Protein AF-0000000085184303 (afdb_homodimer)

Solvent-accessible surface area (backbone atoms only — not comparable to full-atom values): 13200 Å² total; per-residue (Å²): 103,55,72,66,53,51,51,51,52,52,48,50,52,48,53,46,49,42,46,34,42,39,68,28,65,63,55,47,68,67,30,71,73,28,25,54,44,84,89,32,62,28,27,51,49,53,22,47,48,45,31,54,44,48,50,53,49,40,52,76,66,63,54,59,70,87,53,48,59,61,50,38,54,50,49,29,53,52,51,37,48,54,52,25,50,51,45,42,55,34,58,75,68,68,48,41,93,89,35,68,65,34,42,35,51,51,30,51,51,53,45,52,52,51,51,52,51,52,51,51,49,50,60,72,57,88,101,54,72,66,54,51,52,51,53,50,49,50,52,46,52,46,50,41,46,34,43,39,68,28,65,63,54,46,69,68,31,70,75,28,25,54,44,85,89,32,62,30,28,51,49,53,22,46,48,45,32,54,44,48,50,52,48,40,53,76,67,63,54,60,70,87,52,48,58,60,50,39,52,49,48,29,53,52,51,36,50,52,50,25,50,52,44,42,54,33,58,75,70,66,49,42,91,87,34,68,65,33,42,35,50,50,29,50,52,51,46,52,52,50,51,52,52,51,52,50,50,51,60,70,56,88

Nearest PDB structures (foldseek):
  3dyj-assembly2_B  TM=4.580E-01  e=5.177E+00  Mus musculus
  2lk4-assembly1_A  TM=2.827E-01  e=2.273E+00  Homo sapiens
  6e6a-assembly1_B  TM=3.110E-01  e=5.738E+00  Chlamydia trachomatis
  3dyj-assembly2_B  TM=4.590E-01  e=5.177E+00  Mus musculus
  2lk4-assembly1_A  TM=2.827E-01  e=2.273E+00  Homo sapiens

InterPro domains:
  IPR021737 Bacteriophage phiKZ, Orf197 [PF11750] (12-120)

Sequence (252 aa):
MSDEISWVLRLVVLLQFKHLLADFMLQNAYILNNRSKWGHPGGILHAAIHVVGSLIVLAVMAVPAQYIVRLLIFEGFVHYHIDWIKDNVGKRYDLTPDNRSFWVLTGLDQYMHQLTYVAMIIYCVSMSDEISWVLRLVVLLQFKHLLADFMLQNAYILNNRSKWGHPGGILHAAIHVVGSLIVLAVMAVPAQYIVRLLIFEGFVHYHIDWIKDNVGKRYDLTPDNRSFWVLTGLDQYMHQLTYVAMIIYCVS

Organism: NCBI:txid2984134

Radius of gyration: 18.34 Å; Cα contacts (8 Å, |Δi|>4): 258; chains: 2; bounding box: 44×48×39 Å

pLDDT: mean 97.86, std 1.64, range [89.06, 98.94]

Secondary structure (DSSP, 8-state):
--HHHHHHHHHHHHHHHHHHIIIIIS--HHHHHHTTSTT-HHHHHHHHHHHHHHHHHHHHTT--HHHHHHHHHHHHHHHHHHHHHHHHHHHHTT--TTSHHHHHHHHHHHHHHHHHHHHHHHHHH-/--HHHHHHHHHHHHHHHHHHIIIIIS--HHHHHHTTSTT-HHHHHHHHHHHHHHHHHHHHTT--HHHHHHHHHHHHHHHHHHHHHHHHHHHHTT--TTSHHHHHHHHHHHHHHHHHHHHHHHHHH-

Structure (mmCIF, N/CA/C/O backbone):
data_AF-0000000085184303-model_v1
#
loop_
_entity.id
_entity.type
_entity.pdbx_description
1 polymer 'DUF3307 domain-containing protein'
#
loop_
_atom_site.group_PDB
_atom_site.id
_atom_site.type_symbol
_atom_site.label_atom_id
_atom_site.label_alt_id
_atom_site.label_comp_id
_atom_site.label_asym_id
_atom_site.label_entity_id
_atom_site.label_seq_id
_atom_site.pdbx_PDB_ins_code
_atom_site.Cartn_x
_atom_site.Cartn_y
_atom_site.Cartn_z
_atom_site.occupancy
_atom_site.B_iso_or_equiv
_atom_site.auth_seq_id
_atom_site.auth_comp_id
_atom_site.auth_asym_id
_atom_site.auth_atom_id
_atom_site.pdbx_PDB_model_num
ATOM 1 N N . MET A 1 1 ? 3.836 -17.172 -17.578 1 89.06 1 MET A N 1
ATOM 2 C CA . MET A 1 1 ? 3.027 -17 -16.375 1 89.06 1 MET A CA 1
ATOM 3 C C . MET A 1 1 ? 1.726 -17.797 -16.484 1 89.06 1 MET A C 1
ATOM 5 O O . MET A 1 1 ? 1.029 -17.703 -17.484 1 89.06 1 MET A O 1
ATOM 9 N N . SER A 1 2 ? 1.408 -18.578 -15.445 1 92.69 2 SER A N 1
ATOM 10 C CA . SER A 1 2 ? 0.198 -19.391 -15.461 1 92.69 2 SER A CA 1
ATOM 11 C C . SER A 1 2 ? -1.054 -18.531 -15.375 1 92.69 2 SER A C 1
ATOM 13 O O . SER A 1 2 ? -0.983 -17.359 -14.969 1 92.69 2 SER A O 1
ATOM 15 N N . ASP A 1 3 ? -2.166 -19.062 -15.805 1 94.62 3 ASP A N 1
ATOM 16 C CA . ASP A 1 3 ? -3.441 -18.359 -15.742 1 94.62 3 ASP A CA 1
ATOM 17 C C . ASP A 1 3 ? -3.816 -18.031 -14.297 1 94.62 3 ASP A C 1
ATOM 19 O O . ASP A 1 3 ? -4.41 -16.984 -14.023 1 94.62 3 ASP A O 1
ATOM 23 N N . GLU A 1 4 ? -3.422 -18.906 -13.445 1 95.38 4 GLU A N 1
ATOM 24 C CA . GLU A 1 4 ? -3.746 -18.703 -12.039 1 95.38 4 GLU A CA 1
ATOM 25 C C . GLU A 1 4 ? -2.971 -17.531 -11.453 1 95.38 4 GLU A C 1
ATOM 27 O O . GLU A 1 4 ? -3.531 -16.719 -10.719 1 95.38 4 GLU A O 1
ATOM 32 N N . ILE A 1 5 ? -1.692 -17.453 -11.797 1 97.19 5 ILE A N 1
ATOM 33 C CA . ILE A 1 5 ? -0.868 -16.359 -11.305 1 97.19 5 ILE A CA 1
ATOM 34 C C . ILE A 1 5 ? -1.365 -15.039 -11.891 1 97.19 5 ILE A C 1
ATOM 36 O O . ILE A 1 5 ? -1.471 -14.039 -11.18 1 97.19 5 ILE A O 1
ATOM 40 N N . SER A 1 6 ? -1.671 -15.078 -13.188 1 97.62 6 SER A N 1
ATOM 41 C CA . SER A 1 6 ? -2.201 -13.891 -13.836 1 97.62 6 SER A CA 1
ATOM 42 C C . SER A 1 6 ? -3.477 -13.406 -13.156 1 97.62 6 SER A C 1
ATOM 44 O O . SER A 1 6 ? -3.662 -12.203 -12.945 1 97.62 6 SER A O 1
ATOM 46 N N . TRP A 1 7 ? -4.355 -14.32 -12.812 1 98 7 TRP A N 1
ATOM 47 C CA . TRP A 1 7 ? -5.598 -14.008 -12.117 1 98 7 TRP A CA 1
ATOM 48 C C . TRP A 1 7 ? -5.312 -13.367 -10.758 1 98 7 TRP A C 1
ATOM 50 O O . TRP A 1 7 ? -5.902 -12.344 -10.406 1 98 7 TRP A O 1
ATOM 60 N N . VAL A 1 8 ? -4.367 -13.898 -10 1 98.44 8 VAL A N 1
ATOM 61 C CA . VAL A 1 8 ? -4.02 -13.398 -8.672 1 98.44 8 VAL A CA 1
ATOM 62 C C . VAL A 1 8 ? -3.451 -11.992 -8.781 1 98.44 8 VAL A C 1
ATOM 64 O O . VAL A 1 8 ? -3.844 -11.094 -8.023 1 98.44 8 VAL A O 1
ATOM 67 N N . LEU A 1 9 ? -2.59 -11.797 -9.75 1 98.69 9 LEU A N 1
ATOM 68 C CA . LEU A 1 9 ? -1.954 -10.492 -9.891 1 98.69 9 LEU A CA 1
ATOM 69 C C . LEU A 1 9 ? -2.959 -9.445 -10.344 1 98.69 9 LEU A C 1
ATOM 71 O O . LEU A 1 9 ? -2.893 -8.289 -9.922 1 98.69 9 LEU A O 1
ATOM 75 N N . ARG A 1 10 ? -3.906 -9.867 -11.227 1 98.75 10 ARG A N 1
ATOM 76 C CA . ARG A 1 10 ? -4.98 -8.953 -11.602 1 98.75 10 ARG A CA 1
ATOM 77 C C . ARG A 1 10 ? -5.824 -8.578 -10.391 1 98.75 10 ARG A C 1
ATOM 79 O O . ARG A 1 10 ? -6.203 -7.414 -10.227 1 98.75 10 ARG A O 1
ATOM 86 N N . LEU A 1 11 ? -6.098 -9.516 -9.539 1 98.81 11 LEU A N 1
ATOM 87 C CA . LEU A 1 11 ? -6.863 -9.258 -8.32 1 98.81 11 LEU A CA 1
ATOM 88 C C . LEU A 1 11 ? -6.113 -8.305 -7.398 1 98.81 11 LEU A C 1
ATOM 90 O O . LEU A 1 11 ? -6.703 -7.383 -6.832 1 98.81 11 LEU A O 1
ATOM 94 N N . VAL A 1 12 ? -4.789 -8.516 -7.262 1 98.81 12 VAL A N 1
ATOM 95 C CA . VAL A 1 12 ? -3.973 -7.629 -6.438 1 98.81 12 VAL A CA 1
ATOM 96 C C . VAL A 1 12 ? -4.074 -6.199 -6.969 1 98.81 12 VAL A C 1
ATOM 98 O O . VAL A 1 12 ? -4.34 -5.266 -6.207 1 98.81 12 VAL A O 1
ATOM 101 N N . VAL A 1 13 ? -3.949 -6.031 -8.258 1 98.88 13 VAL A N 1
ATOM 102 C CA . VAL A 1 13 ? -3.951 -4.711 -8.883 1 98.88 13 VAL A CA 1
ATOM 103 C C . VAL A 1 13 ? -5.301 -4.035 -8.648 1 98.88 13 VAL A C 1
ATOM 105 O O . VAL A 1 13 ? -5.363 -2.857 -8.289 1 98.88 13 VAL A O 1
ATOM 108 N N . LEU A 1 14 ? -6.34 -4.77 -8.797 1 98.94 14 LEU A N 1
ATOM 109 C CA . LEU A 1 14 ? -7.68 -4.203 -8.68 1 98.94 14 LEU A CA 1
ATOM 110 C C . LEU A 1 14 ? -8 -3.879 -7.223 1 98.94 14 LEU A C 1
ATOM 112 O O . LEU A 1 14 ? -8.672 -2.883 -6.938 1 98.94 14 LEU A O 1
ATOM 116 N N . LEU A 1 15 ? -7.562 -4.75 -6.32 1 98.88 15 LEU A N 1
ATOM 117 C CA . LEU A 1 15 ? -7.77 -4.461 -4.902 1 98.88 15 LEU A CA 1
ATOM 118 C C . LEU A 1 15 ? -6.988 -3.223 -4.48 1 98.88 15 LEU A C 1
ATOM 120 O O . LEU A 1 15 ? -7.469 -2.428 -3.668 1 98.88 15 LEU A O 1
ATOM 124 N N . GLN A 1 16 ? -5.797 -3.055 -5.062 1 98.81 16 GLN A N 1
ATOM 125 C CA . GLN A 1 16 ? -5.012 -1.863 -4.758 1 98.81 16 GLN A CA 1
ATOM 126 C C . GLN A 1 16 ? -5.68 -0.608 -5.316 1 98.81 16 GLN A C 1
ATOM 128 O O . GLN A 1 16 ? -5.629 0.455 -4.695 1 98.81 16 GLN A O 1
ATOM 133 N N . PHE A 1 17 ? -6.211 -0.753 -6.461 1 98.88 17 PHE A N 1
ATOM 134 C CA . PHE A 1 17 ? -6.91 0.383 -7.051 1 98.88 17 PHE A CA 1
ATOM 135 C C . PHE A 1 17 ? -8.133 0.759 -6.219 1 98.88 17 PHE A C 1
ATOM 137 O O . PHE A 1 17 ? -8.367 1.939 -5.953 1 98.88 17 PHE A O 1
ATOM 144 N N . LYS A 1 18 ? -8.875 -0.195 -5.859 1 98.88 18 LYS A N 1
ATOM 145 C CA . LYS A 1 18 ? -10.016 0.025 -4.977 1 98.88 18 LYS A CA 1
ATOM 146 C C . LYS A 1 18 ? -9.578 0.673 -3.666 1 98.88 18 LYS A C 1
ATOM 148 O O . LYS A 1 18 ? -10.258 1.558 -3.145 1 98.88 18 LYS A O 1
ATOM 153 N N . HIS A 1 19 ? -8.5 0.248 -3.096 1 98.81 19 HIS A N 1
ATOM 154 C CA . HIS A 1 19 ? -7.969 0.812 -1.859 1 98.81 19 HIS A CA 1
ATOM 155 C C . HIS A 1 19 ? -7.621 2.287 -2.033 1 98.81 19 HIS A C 1
ATOM 157 O O . HIS A 1 19 ? -7.922 3.107 -1.161 1 98.81 19 HIS A O 1
ATOM 163 N N . LEU A 1 20 ? -6.992 2.615 -3.188 1 98.69 20 LEU A N 1
ATOM 164 C CA . LEU A 1 20 ? -6.691 4 -3.527 1 98.69 20 LEU A CA 1
ATOM 165 C C . LEU A 1 20 ? -7.965 4.844 -3.543 1 98.69 20 LEU A C 1
ATOM 167 O O . LEU A 1 20 ? -8.016 5.91 -2.928 1 98.69 20 LEU A O 1
ATOM 171 N N . LEU A 1 21 ? -8.969 4.379 -4.18 1 98.75 21 LEU A N 1
ATOM 172 C CA . LEU A 1 21 ? -10.219 5.125 -4.281 1 98.75 21 LEU A CA 1
ATOM 173 C C . LEU A 1 21 ? -10.859 5.301 -2.912 1 98.75 21 LEU A C 1
ATOM 175 O O . LEU A 1 21 ? -11.234 6.414 -2.537 1 98.75 21 LEU A O 1
ATOM 179 N N . ALA A 1 22 ? -10.945 4.238 -2.152 1 98.62 22 ALA A N 1
ATOM 180 C CA . ALA A 1 22 ? -11.695 4.242 -0.9 1 98.62 22 ALA A CA 1
ATOM 181 C C . ALA A 1 22 ? -10.969 5.043 0.175 1 98.62 22 ALA A C 1
ATOM 183 O O . ALA A 1 22 ? -11.562 5.898 0.833 1 98.62 22 ALA A O 1
ATOM 184 N N . ASP A 1 23 ? -9.656 4.824 0.306 1 98.25 23 ASP A N 1
ATOM 185 C CA . ASP A 1 23 ? -8.906 5.387 1.425 1 98.25 23 ASP A CA 1
ATOM 186 C C . ASP A 1 23 ? -8.445 6.809 1.119 1 98.25 23 ASP A C 1
ATOM 188 O O . ASP A 1 23 ? -8.273 7.621 2.029 1 98.25 23 ASP A O 1
ATOM 192 N N . PHE A 1 24 ? -8.242 7.113 -0.178 1 98.12 24 PHE A N 1
ATOM 193 C CA . PHE A 1 24 ? -7.551 8.367 -0.44 1 98.12 24 PHE A CA 1
ATOM 194 C C . PHE A 1 24 ? -8.43 9.312 -1.251 1 98.12 24 PHE A C 1
ATOM 196 O O . PHE A 1 24 ? -8.312 10.531 -1.133 1 98.12 24 PHE A O 1
ATOM 203 N N . MET A 1 25 ? -9.328 8.781 -2.006 1 97.88 25 MET A N 1
ATOM 204 C CA . MET A 1 25 ? -10.109 9.656 -2.873 1 97.88 25 MET A CA 1
ATOM 205 C C . MET A 1 25 ? -11.523 9.844 -2.322 1 97.88 25 MET A C 1
ATOM 207 O O . MET A 1 25 ? -12.086 10.93 -2.406 1 97.88 25 MET A O 1
ATOM 211 N N . LEU A 1 26 ? -12.055 8.859 -1.681 1 98.19 26 LEU A N 1
ATOM 212 C CA . LEU A 1 26 ? -13.461 8.922 -1.282 1 98.19 26 LEU A CA 1
ATOM 213 C C . LEU A 1 26 ? -13.586 9.148 0.22 1 98.19 26 LEU A C 1
ATOM 215 O O . LEU A 1 26 ? -14.688 9.398 0.722 1 98.19 26 LEU A O 1
ATOM 219 N N . GLN A 1 27 ? -12.539 9 0.971 1 97.31 27 GLN A N 1
ATOM 220 C CA . GLN A 1 27 ? -12.555 9.297 2.398 1 97.31 27 GLN A CA 1
ATOM 221 C C . GLN A 1 27 ? -12.625 10.805 2.645 1 97.31 27 GLN A C 1
ATOM 223 O O . GLN A 1 27 ? -11.648 11.516 2.412 1 97.31 27 GLN A O 1
ATOM 228 N N . ASN A 1 28 ? -13.789 11.32 3.115 1 95.75 28 ASN A N 1
ATOM 229 C CA . ASN A 1 28 ? -13.969 12.758 3.328 1 95.75 28 ASN A CA 1
ATOM 230 C C . ASN A 1 28 ? -13.859 13.125 4.805 1 95.75 28 ASN A C 1
ATOM 232 O O . ASN A 1 28 ? -13.547 12.273 5.637 1 95.75 28 ASN A O 1
ATOM 236 N N . ALA A 1 29 ? -14.078 14.391 5.098 1 95.5 29 ALA A N 1
ATOM 237 C CA . ALA A 1 29 ? -13.891 14.914 6.449 1 95.5 29 ALA A CA 1
ATOM 238 C C . ALA A 1 29 ? -14.867 14.266 7.426 1 95.5 29 ALA A C 1
ATOM 240 O O . ALA A 1 29 ? -14.531 14.047 8.594 1 95.5 29 ALA A O 1
ATOM 241 N N . TYR A 1 30 ? -16.062 14.031 6.938 1 97.56 30 TYR A N 1
ATOM 242 C CA . TYR A 1 30 ? -17.062 13.391 7.789 1 97.56 30 TYR A CA 1
ATOM 243 C C . TYR A 1 30 ? -16.562 12.039 8.289 1 97.56 30 TYR A C 1
ATOM 245 O O . TYR A 1 30 ? -16.672 11.734 9.484 1 97.56 30 TYR A O 1
ATOM 253 N N . ILE A 1 31 ? -16.031 11.242 7.441 1 98.06 31 ILE A N 1
ATOM 254 C CA . ILE A 1 31 ? -15.5 9.922 7.777 1 98.06 31 ILE A CA 1
ATOM 255 C C . ILE A 1 31 ? -14.305 10.07 8.711 1 98.06 31 ILE A C 1
ATOM 257 O O . ILE A 1 31 ? -14.266 9.453 9.781 1 98.06 31 ILE A O 1
ATOM 261 N N . LEU A 1 32 ? -13.398 10.93 8.336 1 96.06 32 LEU A N 1
ATOM 262 C CA . LEU A 1 32 ? -12.156 11.094 9.086 1 96.06 32 LEU A CA 1
ATOM 263 C C . LEU A 1 32 ? -12.445 11.562 10.508 1 96.06 32 LEU A C 1
ATOM 265 O O . LEU A 1 32 ? -11.766 11.141 11.453 1 96.06 32 LEU A O 1
ATOM 269 N N . ASN A 1 33 ? -13.398 12.352 10.672 1 96.56 33 ASN A N 1
ATOM 270 C CA . ASN A 1 33 ? -13.672 12.961 11.969 1 96.56 33 ASN A CA 1
ATOM 271 C C . ASN A 1 33 ? -14.461 12.023 12.875 1 96.56 33 ASN A C 1
ATOM 273 O O . ASN A 1 33 ? -14.578 12.266 14.078 1 96.56 33 ASN A O 1
ATOM 277 N N . ASN A 1 34 ? -14.969 10.93 12.289 1 98.06 34 ASN A N 1
ATOM 278 C CA . ASN A 1 34 ? -15.938 10.195 13.102 1 98.06 34 ASN A CA 1
ATOM 279 C C . ASN A 1 34 ? -15.578 8.711 13.188 1 98.06 34 ASN A C 1
ATOM 281 O O . ASN A 1 34 ? -16.172 7.973 13.977 1 98.06 34 ASN A O 1
ATOM 285 N N . ARG A 1 35 ? -14.602 8.227 12.453 1 97.25 35 ARG A N 1
ATOM 286 C CA . ARG A 1 35 ? -14.375 6.785 12.375 1 97.25 35 ARG A CA 1
ATOM 287 C C . ARG A 1 35 ? -13.594 6.289 13.586 1 97.25 35 ARG A C 1
ATOM 289 O O . ARG A 1 35 ? -13.398 5.082 13.758 1 97.25 35 ARG A O 1
ATOM 296 N N . SER A 1 36 ? -13.172 7.219 14.461 1 97.94 36 SER A N 1
ATOM 297 C CA . SER A 1 36 ? -12.555 6.801 15.719 1 97.94 36 SER A CA 1
ATOM 298 C C . SER A 1 36 ? -13.602 6.406 16.75 1 97.94 36 SER A C 1
ATOM 300 O O . SER A 1 36 ? -13.281 5.785 17.766 1 97.94 36 SER A O 1
ATOM 302 N N . LYS A 1 37 ? -14.805 6.891 16.594 1 98.56 37 LYS A N 1
ATOM 303 C CA . LYS A 1 37 ? -15.906 6.535 17.484 1 98.56 37 LYS A CA 1
ATOM 304 C C . LYS A 1 37 ? -16.547 5.211 17.062 1 98.56 37 LYS A C 1
ATOM 306 O O . LYS A 1 37 ? -17.203 5.137 16.016 1 98.56 37 LYS A O 1
ATOM 311 N N . TRP A 1 38 ? -16.391 4.23 17.891 1 98 38 TRP A N 1
ATOM 312 C CA . TRP A 1 38 ? -16.875 2.895 17.547 1 98 38 TRP A CA 1
ATOM 313 C C . TRP A 1 38 ? -18.375 2.912 17.297 1 98 38 TRP A C 1
ATOM 315 O O . TRP A 1 38 ? -19.141 3.473 18.094 1 98 38 TRP A O 1
ATOM 325 N N . GLY A 1 39 ? -18.859 2.355 16.156 1 98.12 39 GLY A N 1
ATOM 326 C CA . GLY A 1 39 ? -20.281 2.256 15.828 1 98.12 39 GLY A CA 1
ATOM 327 C C . GLY A 1 39 ? -20.812 3.48 15.109 1 98.12 39 GLY A C 1
ATOM 328 O O . GLY A 1 39 ? -21.938 3.475 14.617 1 98.12 39 GLY A O 1
ATOM 329 N N . HIS A 1 40 ? -20.078 4.574 15.148 1 98.62 40 HIS A N 1
ATOM 330 C CA . HIS A 1 40 ? -20.516 5.785 14.469 1 98.62 40 HIS A CA 1
ATOM 331 C C . HIS A 1 40 ? -20.703 5.547 12.969 1 98.62 40 HIS A C 1
ATOM 333 O O . HIS A 1 40 ? -19.906 4.828 12.359 1 98.62 40 HIS A O 1
ATOM 339 N N . PRO A 1 41 ? -21.609 6.18 12.32 1 98.38 41 PRO A N 1
ATOM 340 C CA . PRO A 1 41 ? -21.875 5.973 10.898 1 98.38 41 PRO A CA 1
ATOM 341 C C . PRO A 1 41 ? -20.672 6.344 10.016 1 98.38 41 PRO A C 1
ATOM 343 O O . PRO A 1 41 ? -20.5 5.781 8.938 1 98.38 41 PRO A O 1
ATOM 346 N N . GLY A 1 42 ? -19.922 7.27 10.453 1 98.12 42 GLY A N 1
ATOM 347 C CA . GLY A 1 42 ? -18.75 7.641 9.672 1 98.12 42 GLY A CA 1
ATOM 348 C C . GLY A 1 42 ? -17.828 6.469 9.375 1 98.12 42 GLY A C 1
ATOM 349 O O . GLY A 1 42 ? -17.484 6.23 8.219 1 98.12 42 GLY A O 1
ATOM 350 N N . GLY A 1 43 ? -17.469 5.723 10.477 1 98.31 43 GLY A N 1
ATOM 351 C CA . GLY A 1 43 ? -16.641 4.539 10.289 1 98.31 43 GLY A CA 1
ATOM 352 C C . GLY A 1 43 ? -17.344 3.436 9.523 1 98.31 43 GLY A C 1
ATOM 353 O O . GLY A 1 43 ? -16.719 2.746 8.711 1 98.31 43 GLY A O 1
ATOM 354 N N . ILE A 1 44 ? -18.594 3.283 9.719 1 98.5 44 ILE A N 1
ATOM 355 C CA . ILE A 1 44 ? -19.391 2.264 9.047 1 98.5 44 ILE A CA 1
ATOM 356 C C . ILE A 1 44 ? -19.484 2.588 7.555 1 98.5 44 ILE A C 1
ATOM 358 O O . ILE A 1 44 ? -19.344 1.697 6.711 1 98.5 44 ILE A O 1
ATOM 362 N N . LEU A 1 45 ? -19.672 3.834 7.27 1 98.69 45 LEU A N 1
ATOM 363 C CA . LEU A 1 45 ? -19.719 4.273 5.879 1 98.69 45 LEU A CA 1
ATOM 364 C C . LEU A 1 45 ? -18.406 3.98 5.168 1 98.69 45 LEU A C 1
ATOM 366 O O . LEU A 1 45 ? -18.406 3.506 4.031 1 98.69 45 LEU A O 1
ATOM 370 N N . HIS A 1 46 ? -17.281 4.297 5.801 1 98.75 46 HIS A N 1
ATOM 371 C CA . HIS A 1 46 ? -15.977 4.039 5.203 1 98.75 46 HIS A CA 1
ATOM 372 C C . HIS A 1 46 ? -15.797 2.553 4.902 1 98.75 46 HIS A C 1
ATOM 374 O O . HIS A 1 46 ? -15.375 2.186 3.805 1 98.75 46 HIS A O 1
ATOM 380 N N . ALA A 1 47 ? -16.125 1.729 5.883 1 98.69 47 ALA A N 1
ATOM 381 C CA . ALA A 1 47 ? -16.047 0.284 5.676 1 98.69 47 ALA A CA 1
ATOM 382 C C . ALA A 1 47 ? -16.969 -0.155 4.543 1 98.69 47 ALA A C 1
ATOM 384 O O . ALA A 1 47 ? -16.625 -1.03 3.748 1 98.69 47 ALA A O 1
ATOM 385 N N . ALA A 1 48 ? -18.156 0.454 4.457 1 98.69 48 ALA A N 1
ATOM 386 C CA . ALA A 1 48 ? -19.125 0.133 3.4 1 98.69 48 ALA A CA 1
ATOM 387 C C . ALA A 1 48 ? -18.562 0.487 2.025 1 98.69 48 ALA A C 1
ATOM 389 O O . ALA A 1 48 ? -18.781 -0.24 1.054 1 98.69 48 ALA A O 1
ATOM 390 N N . ILE A 1 49 ? -17.891 1.57 1.894 1 98.81 49 ILE A N 1
ATOM 391 C CA . ILE A 1 49 ? -17.25 1.973 0.645 1 98.81 49 ILE A CA 1
ATOM 392 C C . ILE A 1 49 ? -16.25 0.91 0.214 1 98.81 49 ILE A C 1
ATOM 394 O O . ILE A 1 49 ? -16.203 0.528 -0.958 1 98.81 49 ILE A O 1
ATOM 398 N N . HIS A 1 50 ? -15.461 0.411 1.17 1 98.88 50 HIS A N 1
ATOM 399 C CA . HIS A 1 50 ? -14.523 -0.661 0.866 1 98.88 50 HIS A CA 1
ATOM 400 C C . HIS A 1 50 ? -15.25 -1.925 0.422 1 98.88 50 HIS A C 1
ATOM 402 O O . HIS A 1 50 ? -14.844 -2.572 -0.546 1 98.88 50 HIS A O 1
ATOM 408 N N . VAL A 1 51 ? -16.297 -2.264 1.138 1 98.75 51 VAL A N 1
ATOM 409 C CA . VAL A 1 51 ? -17.047 -3.482 0.863 1 98.75 51 VAL A CA 1
ATOM 410 C C . VAL A 1 51 ? -17.672 -3.402 -0.531 1 98.75 51 VAL A C 1
ATOM 412 O O . VAL A 1 51 ? -17.609 -4.363 -1.303 1 98.75 51 VAL A O 1
ATOM 415 N N . VAL A 1 52 ? -18.266 -2.299 -0.904 1 98.81 52 VAL A N 1
ATOM 416 C CA . VAL A 1 52 ? -18.859 -2.117 -2.225 1 98.81 52 VAL A CA 1
ATOM 417 C C . VAL A 1 52 ? -17.781 -2.191 -3.295 1 98.81 52 VAL A C 1
ATOM 419 O O . VAL A 1 52 ? -17.953 -2.84 -4.328 1 98.81 52 VAL A O 1
ATOM 422 N N . GLY A 1 53 ? -16.672 -1.494 -3.057 1 98.88 53 GLY A N 1
ATOM 423 C CA . GLY A 1 53 ? -15.562 -1.596 -3.984 1 98.88 53 GLY A CA 1
ATOM 424 C C . GLY A 1 53 ? -15.07 -3.02 -4.176 1 98.88 53 GLY A C 1
ATOM 425 O O . GLY A 1 53 ? -14.812 -3.445 -5.305 1 98.88 53 GLY A O 1
ATOM 426 N N . SER A 1 54 ? -14.922 -3.73 -3.062 1 98.88 54 SER A N 1
ATOM 427 C CA . SER A 1 54 ? -14.469 -5.117 -3.139 1 98.88 54 SER A CA 1
ATOM 428 C C . SER A 1 54 ? -15.5 -5.996 -3.834 1 98.88 54 SER A C 1
ATOM 430 O O . SER A 1 54 ? -15.148 -6.941 -4.539 1 98.88 54 SER A O 1
ATOM 432 N N . LEU A 1 55 ? -16.812 -5.723 -3.6 1 98.81 55 LEU A N 1
ATOM 433 C CA . LEU A 1 55 ? -17.844 -6.445 -4.32 1 98.81 55 LEU A CA 1
ATOM 434 C C . LEU A 1 55 ? -17.672 -6.309 -5.828 1 98.81 55 LEU A C 1
ATOM 436 O O . LEU A 1 55 ? -17.734 -7.301 -6.559 1 98.81 55 LEU A O 1
ATOM 440 N N . ILE A 1 56 ? -17.438 -5.121 -6.305 1 98.88 56 ILE A N 1
ATOM 441 C CA . ILE A 1 56 ? -17.25 -4.852 -7.727 1 98.88 56 ILE A CA 1
ATOM 442 C C . ILE A 1 56 ? -16.016 -5.605 -8.227 1 98.88 56 ILE A C 1
ATOM 444 O O . ILE A 1 56 ? -16.062 -6.277 -9.266 1 98.88 56 ILE A O 1
ATOM 448 N N . VAL A 1 57 ? -14.891 -5.539 -7.496 1 98.94 57 VAL A N 1
ATOM 449 C CA . VAL A 1 57 ? -13.641 -6.176 -7.887 1 98.94 57 VAL A CA 1
ATOM 450 C C . VAL A 1 57 ? -13.836 -7.688 -7.98 1 98.94 57 VAL A C 1
ATOM 452 O O . VAL A 1 57 ? -13.43 -8.312 -8.961 1 98.94 57 VAL A O 1
ATOM 455 N N . LEU A 1 58 ? -14.43 -8.273 -6.957 1 98.88 58 LEU A N 1
ATOM 456 C CA . LEU A 1 58 ? -14.617 -9.719 -6.906 1 98.88 58 LEU A CA 1
ATOM 457 C C . LEU A 1 58 ? -15.562 -10.188 -8.008 1 98.88 58 LEU A C 1
ATOM 459 O O . LEU A 1 58 ? -15.367 -11.258 -8.578 1 98.88 58 LEU A O 1
ATOM 463 N N . ALA A 1 59 ? -16.594 -9.352 -8.32 1 98.69 59 ALA A N 1
ATOM 464 C CA . ALA A 1 59 ? -17.5 -9.664 -9.422 1 98.69 59 ALA A CA 1
ATOM 465 C C . ALA A 1 59 ? -16.766 -9.625 -10.766 1 98.69 59 ALA A C 1
ATOM 467 O O . ALA A 1 59 ? -16.922 -10.523 -11.586 1 98.69 59 ALA A O 1
ATOM 468 N N . VAL A 1 60 ? -15.992 -8.555 -11.023 1 98.56 60 VAL A N 1
ATOM 469 C CA . VAL A 1 60 ? -15.219 -8.406 -12.25 1 98.56 60 VAL A CA 1
ATOM 470 C C . VAL A 1 60 ? -14.266 -9.594 -12.406 1 98.56 60 VAL A C 1
ATOM 472 O O . VAL A 1 60 ? -14.031 -10.062 -13.523 1 98.56 60 VAL A O 1
ATOM 475 N N . MET A 1 61 ? -13.789 -10.117 -11.281 1 98.56 61 MET A N 1
ATOM 476 C CA . MET A 1 61 ? -12.836 -11.227 -11.281 1 98.56 61 MET A CA 1
ATOM 477 C C . MET A 1 61 ? -13.555 -12.57 -11.305 1 98.56 61 MET A C 1
ATOM 479 O O . MET A 1 61 ? -12.93 -13.617 -11.188 1 98.56 61 MET A O 1
ATOM 483 N N . ALA A 1 62 ? -14.883 -12.57 -11.375 1 98.25 62 ALA A N 1
ATOM 484 C CA . ALA A 1 62 ? -15.742 -13.742 -11.516 1 98.25 62 ALA A CA 1
ATOM 485 C C . ALA A 1 62 ? -15.586 -14.688 -10.328 1 98.25 62 ALA A C 1
ATOM 487 O O . ALA A 1 62 ? -15.609 -15.906 -10.5 1 98.25 62 ALA A O 1
ATOM 488 N N . VAL A 1 63 ? -15.344 -14.148 -9.125 1 98.25 63 VAL A N 1
ATOM 489 C CA . VAL A 1 63 ? -15.359 -14.961 -7.906 1 98.25 63 VAL A CA 1
ATOM 490 C C . VAL A 1 63 ? -16.766 -15.492 -7.668 1 98.25 63 VAL A C 1
ATOM 492 O O . VAL A 1 63 ? -17.75 -14.758 -7.789 1 98.25 63 VAL A O 1
ATOM 495 N N . PRO A 1 64 ? -16.969 -16.812 -7.391 1 97.12 64 PRO A N 1
ATOM 496 C CA . PRO A 1 64 ? -18.297 -17.375 -7.16 1 97.12 64 PRO A CA 1
ATOM 497 C C . PRO A 1 64 ? -19.047 -16.672 -6.031 1 97.12 64 PRO A C 1
ATOM 499 O O . PRO A 1 64 ? -18.469 -16.359 -4.996 1 97.12 64 PRO A O 1
ATOM 502 N N . ALA A 1 65 ? -20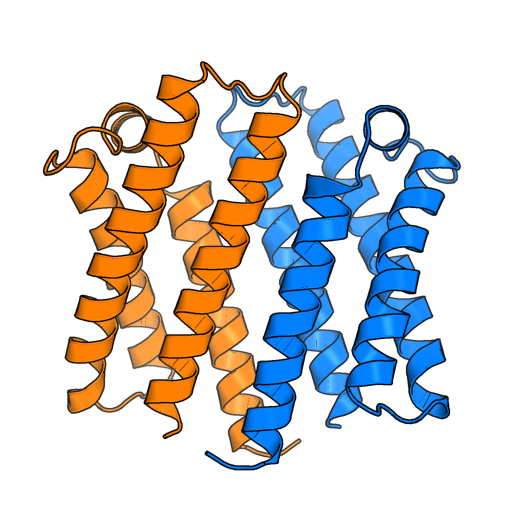.312 -16.469 -6.172 1 95.94 65 ALA A N 1
ATOM 503 C CA . ALA A 1 65 ? -21.172 -15.672 -5.293 1 95.94 65 ALA A CA 1
ATOM 504 C C . ALA A 1 65 ? -21.141 -16.219 -3.867 1 95.94 65 ALA A C 1
ATOM 506 O O . ALA A 1 65 ? -21.234 -15.445 -2.904 1 95.94 65 ALA A O 1
ATOM 507 N N . GLN A 1 66 ? -20.984 -17.547 -3.814 1 95.12 66 GLN A N 1
ATOM 508 C CA . GLN A 1 66 ? -21.062 -18.188 -2.5 1 95.12 66 GLN A CA 1
ATOM 509 C C . GLN A 1 66 ? -19.875 -17.75 -1.623 1 95.12 66 GLN A C 1
ATOM 511 O O . GLN A 1 66 ? -19.969 -17.812 -0.394 1 95.12 66 GLN A O 1
ATOM 516 N N . TYR A 1 67 ? -18.781 -17.281 -2.211 1 96.56 67 TYR A N 1
ATOM 517 C CA . TYR A 1 67 ? -17.594 -16.906 -1.443 1 96.56 67 TYR A CA 1
ATOM 518 C C . TYR A 1 67 ? -17.578 -15.398 -1.185 1 96.56 67 TYR A C 1
ATOM 520 O O . TYR A 1 67 ? -16.922 -14.93 -0.253 1 96.56 67 TYR A O 1
ATOM 528 N N . ILE A 1 68 ? -18.297 -14.656 -2.029 1 98.38 68 ILE A N 1
ATOM 529 C CA . ILE A 1 68 ? -18.203 -13.203 -2.027 1 98.38 68 ILE A CA 1
ATOM 530 C C . ILE A 1 68 ? -18.734 -12.648 -0.703 1 98.38 68 ILE A C 1
ATOM 532 O O . ILE A 1 68 ? -18.109 -11.781 -0.09 1 98.38 68 ILE A O 1
ATOM 536 N N . VAL A 1 69 ? -19.828 -13.234 -0.21 1 97.88 69 VAL A N 1
ATOM 537 C CA . VAL A 1 69 ? -20.438 -12.719 1.003 1 97.88 69 VAL A CA 1
ATOM 538 C C . VAL A 1 69 ? -19.484 -12.867 2.182 1 97.88 69 VAL A C 1
ATOM 540 O O . VAL A 1 69 ? -19.312 -11.938 2.967 1 97.88 69 VAL A O 1
ATOM 543 N N . ARG A 1 70 ? -18.891 -14.016 2.332 1 98.38 70 ARG A N 1
ATOM 544 C CA . ARG A 1 70 ? -17.938 -14.25 3.422 1 98.38 70 ARG A CA 1
ATOM 545 C C . ARG A 1 70 ? -16.75 -13.305 3.328 1 98.38 70 ARG A C 1
ATOM 547 O O . ARG A 1 70 ? -16.281 -12.781 4.344 1 98.38 70 ARG A O 1
ATOM 554 N N . LEU A 1 71 ? -16.266 -13.078 2.113 1 98.81 71 LEU A N 1
ATOM 555 C CA . LEU A 1 71 ? -15.125 -12.195 1.888 1 98.81 71 LEU A CA 1
ATOM 556 C C . LEU A 1 71 ? -15.477 -10.758 2.254 1 98.81 71 LEU A C 1
ATOM 558 O O . LEU A 1 71 ? -14.68 -10.055 2.881 1 98.81 71 LEU A O 1
ATOM 562 N N . LEU A 1 72 ? -16.688 -10.32 1.909 1 98.81 72 LEU A N 1
ATOM 563 C CA . LEU A 1 72 ? -17.094 -8.945 2.158 1 98.81 72 LEU A CA 1
ATOM 564 C C . LEU A 1 72 ? -17.312 -8.703 3.648 1 98.81 72 LEU A C 1
ATOM 566 O O . LEU A 1 72 ? -16.953 -7.645 4.168 1 98.81 72 LEU A O 1
ATOM 570 N N . ILE A 1 73 ? -17.891 -9.68 4.344 1 98.69 73 ILE A N 1
ATOM 571 C CA . ILE A 1 73 ? -18.078 -9.562 5.789 1 98.69 73 ILE A CA 1
ATOM 572 C C . ILE A 1 73 ? -16.719 -9.492 6.477 1 98.69 73 ILE A C 1
ATOM 574 O O . ILE A 1 73 ? -16.5 -8.641 7.344 1 98.69 73 ILE A O 1
ATOM 578 N N . PHE A 1 74 ? -15.836 -10.352 6.055 1 98.81 74 PHE A N 1
ATOM 579 C CA . PHE A 1 74 ? -14.484 -10.367 6.598 1 98.81 74 PHE A CA 1
ATOM 580 C C . PHE A 1 74 ? -13.789 -9.031 6.379 1 98.81 74 PHE A C 1
ATOM 582 O O . PHE A 1 74 ? -13.273 -8.43 7.324 1 98.81 74 PHE A O 1
ATOM 589 N N . GLU A 1 75 ? -13.781 -8.516 5.16 1 98.69 75 GLU A N 1
ATOM 590 C CA . GLU A 1 75 ? -13.094 -7.266 4.844 1 98.69 75 GLU A CA 1
ATOM 591 C C . GLU A 1 75 ? -13.703 -6.09 5.605 1 98.69 75 GLU A C 1
ATOM 593 O O . GLU A 1 75 ? -12.977 -5.254 6.148 1 98.69 75 GLU A O 1
ATOM 598 N N . GLY A 1 76 ? -15.055 -6.035 5.547 1 98.62 76 GLY A N 1
ATOM 599 C CA . GLY A 1 76 ? -15.711 -4.949 6.258 1 98.62 76 GLY A CA 1
ATOM 600 C C . GLY A 1 76 ? -15.359 -4.906 7.73 1 98.62 76 GLY A C 1
ATOM 601 O O . GLY A 1 76 ? -15.047 -3.838 8.266 1 98.62 76 GLY A O 1
ATOM 602 N N . PHE A 1 77 ? -15.359 -6.086 8.344 1 98.75 77 PHE A N 1
ATOM 603 C CA . PHE A 1 77 ? -15.062 -6.184 9.766 1 98.75 77 PHE A CA 1
ATOM 604 C C . PHE A 1 77 ? -13.617 -5.801 10.047 1 98.75 77 PHE A C 1
ATOM 606 O O . PHE A 1 77 ? -13.344 -4.988 10.938 1 98.75 77 PHE A O 1
ATOM 613 N N . VAL A 1 78 ? -12.695 -6.344 9.344 1 98.75 78 VAL A N 1
ATOM 614 C CA . VAL A 1 78 ? -11.273 -6.141 9.578 1 98.75 78 VAL A CA 1
ATOM 615 C C . VAL A 1 78 ? -10.898 -4.691 9.258 1 98.75 78 VAL A C 1
ATOM 617 O O . VAL A 1 78 ? -10.203 -4.039 10.031 1 98.75 78 VAL A O 1
ATOM 620 N N . HIS A 1 79 ? -11.383 -4.18 8.109 1 98.62 79 HIS A N 1
ATOM 621 C CA . HIS A 1 79 ? -11.094 -2.809 7.707 1 98.62 79 HIS A CA 1
ATOM 622 C C . HIS A 1 79 ? -11.578 -1.81 8.75 1 98.62 79 HIS A C 1
ATOM 624 O O . HIS A 1 79 ? -10.836 -0.909 9.148 1 98.62 79 HIS A O 1
ATOM 630 N N . TYR A 1 80 ? -12.812 -2.012 9.188 1 98.75 80 TYR A N 1
ATOM 631 C CA . TYR A 1 80 ? -13.398 -1.14 10.195 1 98.75 80 TYR A CA 1
ATOM 632 C C . TYR A 1 80 ? -12.531 -1.087 11.445 1 98.75 80 TYR A C 1
ATOM 634 O O . TYR A 1 80 ? -12.227 -0.004 11.953 1 98.75 80 TYR A O 1
ATOM 642 N N . HIS A 1 81 ? -12.117 -2.178 11.883 1 98.88 81 HIS A N 1
ATOM 643 C CA . HIS A 1 81 ? -11.406 -2.238 13.156 1 98.88 81 HIS A CA 1
ATOM 644 C C . HIS A 1 81 ? -9.961 -1.789 13.008 1 98.88 81 HIS A C 1
ATOM 646 O O . HIS A 1 81 ? -9.391 -1.196 13.922 1 98.88 81 HIS A O 1
ATOM 652 N N . ILE A 1 82 ? -9.305 -2.055 11.891 1 98.75 82 ILE A N 1
ATOM 653 C CA . ILE A 1 82 ? -7.969 -1.524 11.641 1 98.75 82 ILE A CA 1
ATOM 654 C C . ILE A 1 82 ? -8 0.001 11.695 1 98.75 82 ILE A C 1
ATOM 656 O O . ILE A 1 82 ? -7.18 0.621 12.375 1 98.75 82 ILE A O 1
ATOM 660 N N . ASP A 1 83 ? -8.961 0.584 11.008 1 98.62 83 ASP A N 1
ATOM 661 C CA . ASP A 1 83 ? -9.07 2.039 10.977 1 98.62 83 ASP A CA 1
ATOM 662 C C . ASP A 1 83 ? -9.391 2.598 12.359 1 98.62 83 ASP A C 1
ATOM 664 O O . ASP A 1 83 ? -8.828 3.611 12.773 1 98.62 83 ASP A O 1
ATOM 668 N N . TRP A 1 84 ? -10.32 1.949 13.062 1 98.69 84 TRP A N 1
ATOM 669 C CA . TRP A 1 84 ? -10.711 2.375 14.406 1 98.69 84 TRP A CA 1
ATOM 670 C C . TRP A 1 84 ? -9.516 2.346 15.352 1 98.69 84 TRP A C 1
ATOM 672 O O . TRP A 1 84 ? -9.297 3.291 16.109 1 98.69 84 TRP A O 1
ATOM 682 N N . ILE A 1 85 ? -8.734 1.3 15.328 1 98.75 85 ILE A N 1
ATOM 683 C CA . ILE A 1 85 ? -7.559 1.157 16.188 1 98.75 85 ILE A CA 1
ATOM 684 C C . ILE A 1 85 ? -6.527 2.223 15.828 1 98.75 85 ILE A C 1
ATOM 686 O O . ILE A 1 85 ? -6.008 2.914 16.703 1 98.75 85 ILE A O 1
ATOM 690 N N . LYS A 1 86 ? -6.258 2.359 14.547 1 98.44 86 LYS A N 1
ATOM 691 C CA . LYS A 1 86 ? -5.27 3.33 14.086 1 98.44 86 LYS A CA 1
ATOM 692 C C . LYS A 1 86 ? -5.613 4.734 14.57 1 98.44 86 LYS A C 1
ATOM 694 O O . LYS A 1 86 ? -4.758 5.441 15.109 1 98.44 86 LYS A O 1
ATOM 699 N N . ASP A 1 87 ? -6.824 5.129 14.352 1 98.12 87 ASP A N 1
ATOM 700 C CA . ASP A 1 87 ? -7.242 6.48 14.703 1 98.12 87 ASP A CA 1
ATOM 701 C C . ASP A 1 87 ? -7.195 6.691 16.219 1 98.12 87 ASP A C 1
ATOM 703 O O . ASP A 1 87 ? -6.816 7.766 16.688 1 98.12 87 ASP A O 1
ATOM 707 N N . ASN A 1 88 ? -7.551 5.719 16.984 1 98.62 88 ASN A N 1
ATOM 708 C CA . ASN A 1 88 ? -7.555 5.855 18.422 1 98.62 88 ASN A CA 1
ATOM 709 C C . ASN A 1 88 ? -6.137 5.855 19 1 98.62 88 ASN A C 1
ATOM 711 O O . ASN A 1 88 ? -5.852 6.551 19.969 1 98.62 88 ASN A O 1
ATOM 715 N N . VAL A 1 89 ? -5.246 5.016 18.453 1 98.56 89 VAL A N 1
ATOM 716 C CA . VAL A 1 89 ? -3.84 5.082 18.828 1 98.56 89 VAL A CA 1
ATOM 717 C C . VAL A 1 89 ? -3.283 6.469 18.516 1 98.56 89 VAL A C 1
ATOM 719 O O . VAL A 1 89 ? -2.594 7.07 19.344 1 98.56 89 VAL A O 1
ATOM 722 N N . GLY A 1 90 ? -3.588 6.996 17.312 1 98 90 GLY A N 1
ATOM 723 C CA . GLY A 1 90 ? -3.164 8.336 16.953 1 98 90 GLY A CA 1
ATOM 724 C C . GLY A 1 90 ? -3.656 9.406 17.906 1 98 90 GLY A C 1
ATOM 725 O O . GLY A 1 90 ? -2.891 10.273 18.328 1 98 90 GLY A O 1
ATOM 726 N N . LYS A 1 91 ? -4.926 9.359 18.297 1 97.81 91 LYS A N 1
ATOM 727 C CA . LYS A 1 91 ? -5.52 10.305 19.234 1 97.81 91 LYS A CA 1
ATOM 728 C C . LYS A 1 91 ? -4.891 10.172 20.609 1 97.81 91 LYS A C 1
ATOM 730 O O . LYS A 1 91 ? -4.566 11.172 21.25 1 97.81 91 LYS A O 1
ATOM 735 N N . ARG A 1 92 ? -4.734 8.969 21.062 1 98.31 92 ARG A N 1
ATOM 736 C CA . ARG A 1 92 ? -4.207 8.695 22.406 1 98.31 92 ARG A CA 1
ATOM 737 C C . ARG A 1 92 ? -2.83 9.328 22.578 1 98.31 92 ARG A C 1
ATOM 739 O O . ARG A 1 92 ? -2.52 9.859 23.656 1 98.31 92 ARG A O 1
ATOM 746 N N . TYR A 1 93 ? -2.025 9.32 21.578 1 98.25 93 TYR A N 1
ATOM 747 C CA . TYR A 1 93 ? -0.652 9.797 21.688 1 98.25 93 TYR A CA 1
ATOM 748 C C . TYR A 1 93 ? -0.486 11.141 20.984 1 98.25 93 TYR A C 1
ATOM 750 O O . TYR A 1 93 ? 0.638 11.586 20.734 1 98.25 93 TYR A O 1
ATOM 758 N N . ASP A 1 94 ? -1.586 11.773 20.578 1 97.81 94 ASP A N 1
ATOM 759 C CA . ASP A 1 94 ? -1.639 13.094 19.953 1 97.81 94 ASP A CA 1
ATOM 760 C C . ASP A 1 94 ? -0.718 13.164 18.734 1 97.81 94 ASP A C 1
ATOM 762 O O . ASP A 1 94 ? 0.098 14.086 18.625 1 97.81 94 ASP A O 1
ATOM 766 N N . LEU A 1 95 ? -0.797 12.156 17.938 1 97.69 95 LEU A N 1
ATOM 767 C CA . LEU A 1 95 ? 0.065 12.086 16.75 1 97.69 95 LEU A CA 1
ATOM 768 C C . LEU A 1 95 ? -0.479 12.961 15.633 1 97.69 95 LEU A C 1
ATOM 770 O O . LEU A 1 95 ? -1.679 12.945 15.352 1 97.69 95 LEU A O 1
ATOM 774 N N . THR A 1 96 ? 0.41 13.711 15.047 1 96.06 96 THR A N 1
ATOM 775 C CA . THR A 1 96 ? 0.11 14.531 13.875 1 96.06 96 THR A CA 1
ATOM 776 C C . THR A 1 96 ? 1.123 14.281 12.766 1 96.06 96 THR A C 1
ATOM 778 O O . THR A 1 96 ? 2.156 13.648 12.992 1 96.06 96 THR A O 1
ATOM 781 N N . PRO A 1 97 ? 0.85 14.781 11.578 1 94.56 97 PRO A N 1
ATOM 782 C CA . PRO A 1 97 ? 1.771 14.539 10.461 1 94.56 97 PRO A CA 1
ATOM 783 C C . PRO A 1 97 ? 3.156 15.133 10.703 1 94.56 97 PRO A C 1
ATOM 785 O O . PRO A 1 97 ? 4.098 14.828 9.961 1 94.56 97 PRO A O 1
ATOM 788 N N . ASP A 1 98 ? 3.322 15.898 11.688 1 92.94 98 ASP A N 1
ATOM 789 C CA . ASP A 1 98 ? 4.633 16.453 12.023 1 92.94 98 ASP A CA 1
ATOM 790 C C . ASP A 1 98 ? 5.457 15.469 12.844 1 92.94 98 ASP A C 1
ATOM 792 O O . ASP A 1 98 ? 6.66 15.656 13.023 1 92.94 98 ASP A O 1
ATOM 796 N N . ASN A 1 99 ? 4.855 14.383 13.297 1 94.38 99 ASN A N 1
ATOM 797 C CA . ASN A 1 99 ? 5.5 13.367 14.117 1 94.38 99 ASN A CA 1
ATOM 798 C C . ASN A 1 99 ? 5.918 12.156 13.289 1 94.38 99 ASN A C 1
ATOM 800 O O . ASN A 1 99 ? 5.156 11.68 12.445 1 94.38 99 ASN A O 1
ATOM 804 N N . ARG A 1 100 ? 7.102 11.75 13.602 1 95.25 100 ARG A N 1
ATOM 805 C CA . ARG A 1 100 ? 7.566 10.523 12.953 1 95.25 100 ARG A CA 1
ATOM 806 C C . ARG A 1 100 ? 6.621 9.359 13.242 1 95.25 100 ARG A C 1
ATOM 808 O O . ARG A 1 100 ? 6.324 8.562 12.352 1 95.25 100 ARG A O 1
ATOM 815 N N . SER A 1 101 ? 6.16 9.281 14.438 1 97.38 101 SER A N 1
ATOM 816 C CA . SER A 1 101 ? 5.316 8.172 14.875 1 97.38 101 SER A CA 1
ATOM 817 C C . SER A 1 101 ? 3.998 8.156 14.102 1 97.38 101 SER A C 1
ATOM 819 O O . SER A 1 101 ? 3.398 7.094 13.914 1 97.38 101 SER A O 1
ATOM 821 N N . PHE A 1 102 ? 3.529 9.281 13.68 1 97.69 102 PHE A N 1
ATOM 822 C CA . PHE A 1 102 ? 2.334 9.359 12.844 1 97.69 102 PHE A CA 1
ATOM 823 C C . PHE A 1 102 ? 2.516 8.57 11.555 1 97.69 102 PHE A C 1
ATOM 825 O O . PHE A 1 102 ? 1.634 7.809 11.156 1 97.69 102 PHE A O 1
ATOM 832 N N . TRP A 1 103 ? 3.627 8.703 11 1 97 103 TRP A N 1
ATOM 833 C CA . TRP A 1 103 ? 3.889 8.078 9.703 1 97 103 TRP A CA 1
ATOM 834 C C . TRP A 1 103 ? 4.191 6.594 9.875 1 97 103 TRP A C 1
ATOM 836 O O . TRP A 1 103 ? 3.854 5.785 9 1 97 103 TRP A O 1
ATOM 846 N N . VAL A 1 104 ? 4.828 6.215 10.961 1 98.25 104 VAL A N 1
ATOM 847 C CA . VAL A 1 104 ? 5.016 4.797 11.258 1 98.25 104 VAL A CA 1
ATOM 848 C C . VAL A 1 104 ? 3.654 4.125 11.43 1 98.25 104 VAL A C 1
ATOM 850 O O . VAL A 1 104 ? 3.414 3.049 10.875 1 98.25 104 VAL A O 1
ATOM 853 N N . LEU A 1 105 ? 2.77 4.797 12.148 1 98.56 105 LEU A N 1
ATOM 854 C CA . LEU A 1 105 ? 1.418 4.277 12.344 1 98.56 105 LEU A CA 1
ATOM 855 C C . LEU A 1 105 ? 0.678 4.188 11.008 1 98.56 105 LEU A C 1
ATOM 857 O O . LEU A 1 105 ? -0.029 3.211 10.75 1 98.56 105 LEU A O 1
ATOM 861 N N . THR A 1 106 ? 0.833 5.199 10.195 1 97.88 106 THR A N 1
ATOM 862 C CA . THR A 1 106 ? 0.222 5.199 8.867 1 97.88 106 THR A CA 1
ATOM 863 C C . THR A 1 106 ? 0.737 4.027 8.039 1 97.88 106 THR A C 1
ATOM 865 O O . THR A 1 106 ? -0.04 3.35 7.359 1 97.88 106 THR A O 1
ATOM 868 N N . GLY A 1 107 ? 2.031 3.777 8.086 1 98.38 107 GLY A N 1
ATOM 869 C CA . GLY A 1 107 ? 2.611 2.641 7.387 1 98.38 107 GLY A CA 1
ATOM 870 C C . GLY A 1 107 ? 2.096 1.306 7.887 1 98.38 107 GLY A C 1
ATOM 871 O O . GLY A 1 107 ? 1.82 0.404 7.094 1 98.38 107 GLY A O 1
ATOM 872 N N . LEU A 1 108 ? 2.031 1.194 9.188 1 98.69 108 LEU A N 1
ATOM 873 C CA . LEU A 1 108 ? 1.496 -0.026 9.781 1 98.69 108 LEU A CA 1
ATOM 874 C C . LEU A 1 108 ? 0.05 -0.251 9.352 1 98.69 108 LEU A C 1
ATOM 876 O O . LEU A 1 108 ? -0.349 -1.384 9.07 1 98.69 108 LEU A O 1
ATOM 880 N N . ASP A 1 109 ? -0.713 0.796 9.344 1 98.62 109 ASP A N 1
ATOM 881 C CA . ASP A 1 109 ? -2.09 0.76 8.859 1 98.62 109 ASP A CA 1
ATOM 882 C C . ASP A 1 109 ? -2.154 0.235 7.43 1 98.62 109 ASP A C 1
ATOM 884 O O . ASP A 1 109 ? -2.916 -0.689 7.133 1 98.62 109 ASP A O 1
ATOM 888 N N . GLN A 1 110 ? -1.327 0.771 6.547 1 98.38 110 GLN A N 1
ATOM 889 C CA . GLN A 1 110 ? -1.268 0.33 5.16 1 98.38 110 GLN A CA 1
ATOM 890 C C . GLN A 1 110 ? -0.856 -1.137 5.066 1 98.38 110 GLN A C 1
ATOM 892 O O . GLN A 1 110 ? -1.452 -1.907 4.309 1 98.38 110 GLN A O 1
ATOM 897 N N . TYR A 1 111 ? 0.111 -1.508 5.836 1 98.81 111 TYR A N 1
ATOM 898 C CA . TYR A 1 111 ? 0.593 -2.885 5.816 1 98.81 111 TYR A CA 1
ATOM 899 C C . TYR A 1 111 ? -0.503 -3.854 6.242 1 98.81 111 TYR A C 1
ATOM 901 O O . TYR A 1 111 ? -0.677 -4.91 5.633 1 98.81 111 TYR A O 1
ATOM 909 N N . MET A 1 112 ? -1.213 -3.504 7.246 1 98.81 112 MET A N 1
ATOM 910 C CA . MET A 1 112 ? -2.285 -4.363 7.738 1 98.81 112 MET A CA 1
ATOM 911 C C . MET A 1 112 ? -3.389 -4.508 6.695 1 98.81 112 MET A C 1
ATOM 913 O O . MET A 1 112 ? -3.965 -5.586 6.539 1 98.81 112 MET A O 1
ATOM 917 N N . HIS A 1 113 ? -3.701 -3.471 6.008 1 98.75 113 HIS A N 1
ATOM 918 C CA . HIS A 1 113 ? -4.695 -3.566 4.945 1 98.75 113 HIS A CA 1
ATOM 919 C C . HIS A 1 113 ? -4.207 -4.469 3.814 1 98.75 113 HIS A C 1
ATOM 921 O O . HIS A 1 113 ? -4.98 -5.25 3.26 1 98.75 113 HIS A O 1
ATOM 927 N N . GLN A 1 114 ? -2.939 -4.387 3.51 1 98.56 114 GLN A N 1
ATOM 928 C CA . GLN A 1 114 ? -2.395 -5.281 2.494 1 98.56 114 GLN A CA 1
ATOM 929 C C . GLN A 1 114 ? -2.504 -6.738 2.93 1 98.56 114 GLN A C 1
ATOM 931 O O . GLN A 1 114 ? -2.807 -7.617 2.117 1 98.56 114 GLN A O 1
ATOM 936 N N . LEU A 1 115 ? -2.219 -6.984 4.219 1 98.81 115 LEU A N 1
ATOM 937 C CA . LEU A 1 115 ? -2.357 -8.344 4.727 1 98.81 115 LEU A CA 1
ATOM 938 C C . LEU A 1 115 ? -3.803 -8.82 4.621 1 98.81 115 LEU A C 1
ATOM 940 O O . LEU A 1 115 ? -4.055 -10 4.371 1 98.81 115 LEU A O 1
ATOM 944 N N . THR A 1 116 ? -4.742 -7.906 4.836 1 98.81 116 THR A N 1
ATOM 945 C CA . THR A 1 116 ? -6.152 -8.234 4.664 1 98.81 116 THR A CA 1
ATOM 946 C C . THR A 1 116 ? -6.43 -8.695 3.236 1 98.81 116 THR A C 1
ATOM 948 O O . THR A 1 116 ? -7.109 -9.703 3.027 1 98.81 116 THR A O 1
ATOM 951 N N . TYR A 1 117 ? -5.863 -8.031 2.225 1 98.81 117 TYR A N 1
ATOM 952 C CA . TYR A 1 117 ? -6.078 -8.398 0.829 1 98.81 117 TYR A CA 1
ATOM 953 C C . TYR A 1 117 ? -5.422 -9.734 0.51 1 98.81 117 TYR A C 1
ATOM 955 O O . TYR A 1 117 ? -5.969 -10.539 -0.252 1 98.81 117 TYR A O 1
ATOM 963 N N . VAL A 1 118 ? -4.242 -9.961 1.103 1 98.75 118 VAL A N 1
ATOM 964 C CA . VAL A 1 118 ? -3.572 -11.242 0.911 1 98.75 118 VAL A CA 1
ATOM 965 C C . VAL A 1 118 ? -4.438 -12.367 1.473 1 98.75 118 VAL A C 1
ATOM 967 O O . VAL A 1 118 ? -4.594 -13.414 0.841 1 98.75 118 VAL A O 1
ATOM 970 N N . ALA A 1 119 ? -5.039 -12.195 2.646 1 98.75 119 ALA A N 1
ATOM 971 C CA . ALA A 1 119 ? -5.93 -13.188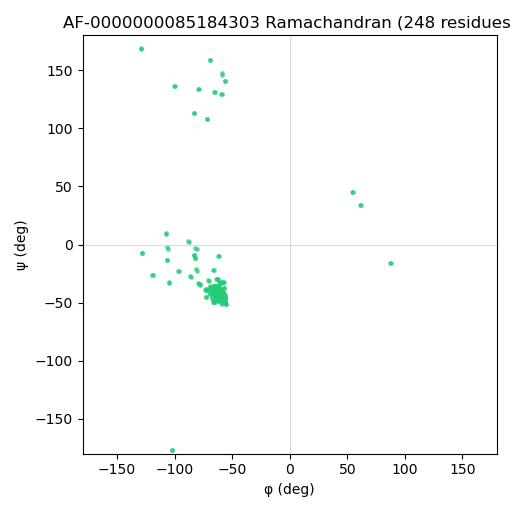 3.244 1 98.75 119 ALA A CA 1
ATOM 972 C C . ALA A 1 119 ? -7.133 -13.453 2.348 1 98.75 119 ALA A C 1
ATOM 974 O O . ALA A 1 119 ? -7.551 -14.602 2.186 1 98.75 119 ALA A O 1
ATOM 975 N N . MET A 1 120 ? -7.672 -12.422 1.787 1 98.75 120 MET A N 1
ATOM 976 C CA . MET A 1 120 ? -8.805 -12.57 0.879 1 98.75 120 MET A CA 1
ATOM 977 C C . MET A 1 120 ? -8.422 -13.406 -0.34 1 98.75 120 MET A C 1
ATOM 979 O O . MET A 1 120 ? -9.18 -14.273 -0.773 1 98.75 120 MET A O 1
ATOM 983 N N . ILE A 1 121 ? -7.238 -13.109 -0.874 1 98.56 121 ILE A N 1
ATOM 984 C CA . ILE A 1 121 ? -6.762 -13.812 -2.061 1 98.56 121 ILE A CA 1
ATOM 985 C C . ILE A 1 121 ? -6.531 -15.281 -1.729 1 98.56 121 ILE A C 1
ATOM 987 O O . ILE A 1 121 ? -6.918 -16.172 -2.5 1 98.56 121 ILE A O 1
ATOM 991 N N . ILE A 1 122 ? -5.973 -15.562 -0.561 1 98.38 122 ILE A N 1
ATOM 992 C CA . ILE A 1 122 ? -5.758 -16.938 -0.114 1 98.38 122 ILE A CA 1
ATOM 993 C C . ILE A 1 122 ? -7.09 -17.672 -0.061 1 98.38 122 ILE A C 1
ATOM 995 O O . ILE A 1 122 ? -7.191 -18.812 -0.515 1 98.38 122 ILE A O 1
ATOM 999 N N . TYR A 1 123 ? -8.117 -17.031 0.432 1 98.12 123 TYR A N 1
ATOM 1000 C CA . TYR A 1 123 ? -9.445 -17.625 0.509 1 98.12 123 TYR A CA 1
ATOM 1001 C C . TYR A 1 123 ? -9.984 -17.953 -0.882 1 98.12 123 TYR A C 1
ATOM 1003 O O . TYR A 1 123 ? -10.602 -19 -1.095 1 98.12 123 TYR A O 1
ATOM 1011 N N . CYS A 1 124 ? -9.734 -17.109 -1.863 1 96.88 124 CYS A N 1
ATOM 1012 C CA . CYS A 1 124 ? -10.258 -17.266 -3.217 1 96.88 124 CYS A CA 1
ATOM 1013 C C . CYS A 1 124 ? -9.578 -18.438 -3.926 1 96.88 124 CYS A C 1
ATOM 1015 O O . CYS A 1 124 ? -10.195 -19.109 -4.762 1 96.88 124 CYS A O 1
ATOM 1017 N N . VAL A 1 125 ? -8.32 -18.672 -3.561 1 95.31 125 VAL A N 1
ATOM 1018 C CA . VAL A 1 125 ? -7.578 -19.656 -4.352 1 95.31 125 VAL A CA 1
ATOM 1019 C C . VAL A 1 125 ? -7.426 -20.938 -3.557 1 95.31 125 VAL A C 1
ATOM 1021 O O . VAL A 1 125 ? -6.777 -21.891 -4.016 1 95.31 125 VAL A O 1
ATOM 1024 N N . SER A 1 126 ? -7.902 -21.047 -2.266 1 89.69 126 SER A N 1
ATOM 1025 C CA . SER A 1 126 ? -7.895 -22.266 -1.452 1 89.69 126 SER A CA 1
ATOM 1026 C C . SER A 1 126 ? -9.062 -23.172 -1.814 1 89.69 126 SER A C 1
ATOM 1028 O O . SER A 1 126 ? -10.102 -22.703 -2.287 1 89.69 126 SER A O 1
ATOM 1030 N N . MET B 1 1 ? -4.082 -24.422 -2.562 1 89.06 1 MET B N 1
ATOM 1031 C CA . MET B 1 1 ? -3.268 -23.375 -3.184 1 89.06 1 MET B CA 1
ATOM 1032 C C . MET B 1 1 ? -1.976 -23.953 -3.746 1 89.06 1 MET B C 1
ATOM 1034 O O . MET B 1 1 ? -1.282 -24.719 -3.062 1 89.06 1 MET B O 1
ATOM 1038 N N . SER B 1 2 ? -1.67 -23.625 -5.004 1 92.69 2 SER B N 1
ATOM 1039 C CA . SER B 1 2 ? -0.471 -24.156 -5.641 1 92.69 2 SER B CA 1
ATOM 1040 C C . SER B 1 2 ? 0.792 -23.578 -5.02 1 92.69 2 SER B C 1
ATOM 1042 O O . SER B 1 2 ? 0.74 -22.547 -4.355 1 92.69 2 SER B O 1
ATOM 1044 N N . ASP B 1 3 ? 1.891 -24.281 -5.195 1 94.62 3 ASP B N 1
ATOM 1045 C CA . ASP B 1 3 ? 3.174 -23.812 -4.684 1 94.62 3 ASP B CA 1
ATOM 1046 C C . ASP B 1 3 ? 3.562 -22.469 -5.316 1 94.62 3 ASP B C 1
ATOM 1048 O O . ASP B 1 3 ? 4.172 -21.625 -4.66 1 94.62 3 ASP B O 1
ATOM 1052 N N . GLU B 1 4 ? 3.164 -22.328 -6.527 1 95.38 4 GLU B N 1
ATOM 1053 C CA . GLU B 1 4 ? 3.498 -21.109 -7.242 1 95.38 4 GLU B CA 1
ATOM 1054 C C . GLU B 1 4 ? 2.74 -19.906 -6.672 1 95.38 4 GLU B C 1
ATOM 1056 O O . GLU B 1 4 ? 3.316 -18.828 -6.484 1 95.38 4 GLU B O 1
ATOM 1061 N N . ILE B 1 5 ? 1.458 -20.125 -6.387 1 97.19 5 ILE B N 1
ATOM 1062 C CA . ILE B 1 5 ? 0.649 -19.047 -5.82 1 97.19 5 ILE B CA 1
ATOM 1063 C C . ILE B 1 5 ? 1.159 -18.703 -4.422 1 97.19 5 ILE B C 1
ATOM 1065 O O . ILE B 1 5 ? 1.28 -17.516 -4.074 1 97.19 5 ILE B O 1
ATOM 1069 N N . SER B 1 6 ? 1.467 -19.734 -3.662 1 97.62 6 SER B N 1
ATOM 1070 C CA . SER B 1 6 ? 2.008 -19.516 -2.324 1 97.62 6 SER B CA 1
ATOM 1071 C C . SER B 1 6 ? 3.293 -18.703 -2.375 1 97.62 6 SER B C 1
ATOM 1073 O O . SER B 1 6 ? 3.496 -17.797 -1.56 1 97.62 6 SER B O 1
ATOM 1075 N N . TRP B 1 7 ? 4.168 -19.016 -3.305 1 97.94 7 TRP B N 1
ATOM 1076 C CA . TRP B 1 7 ? 5.418 -18.281 -3.494 1 97.94 7 TRP B CA 1
ATOM 1077 C C . TRP B 1 7 ? 5.148 -16.812 -3.83 1 97.94 7 TRP B C 1
ATOM 1079 O O . TRP B 1 7 ? 5.75 -15.922 -3.236 1 97.94 7 TRP B O 1
ATOM 1089 N N . VAL B 1 8 ? 4.195 -16.547 -4.711 1 98.44 8 VAL B N 1
ATOM 1090 C CA . VAL B 1 8 ? 3.865 -15.188 -5.141 1 98.44 8 VAL B CA 1
ATOM 1091 C C . VAL B 1 8 ? 3.312 -14.391 -3.957 1 98.44 8 VAL B C 1
ATOM 1093 O O . VAL B 1 8 ? 3.719 -13.25 -3.723 1 98.44 8 VAL B O 1
ATOM 1096 N N . LEU B 1 9 ? 2.443 -15.023 -3.197 1 98.69 9 LEU B N 1
ATOM 1097 C CA . LEU B 1 9 ? 1.822 -14.32 -2.082 1 98.69 9 LEU B CA 1
ATOM 1098 C C . LEU B 1 9 ? 2.838 -14.047 -0.979 1 98.69 9 LEU B C 1
ATOM 1100 O O . LEU B 1 9 ? 2.789 -12.992 -0.331 1 98.69 9 LEU B O 1
ATOM 1104 N N . ARG B 1 10 ? 3.779 -15 -0.775 1 98.75 10 ARG B N 1
ATOM 1105 C CA . ARG B 1 10 ? 4.863 -14.75 0.169 1 98.75 10 ARG B CA 1
ATOM 1106 C C . ARG B 1 10 ? 5.723 -13.57 -0.285 1 98.75 10 ARG B C 1
ATOM 1108 O O . ARG B 1 10 ? 6.117 -12.734 0.528 1 98.75 10 ARG B O 1
ATOM 1115 N N . LEU B 1 11 ? 5.984 -13.492 -1.557 1 98.81 11 LEU B N 1
ATOM 1116 C CA . LEU B 1 11 ? 6.766 -12.391 -2.104 1 98.81 11 LEU B CA 1
ATOM 1117 C C . LEU B 1 11 ? 6.031 -11.062 -1.922 1 98.81 11 LEU B C 1
ATOM 1119 O O . LEU B 1 11 ? 6.641 -10.062 -1.546 1 98.81 11 LEU B O 1
ATOM 1123 N N . VAL B 1 12 ? 4.699 -11.07 -2.166 1 98.81 12 VAL B N 1
ATOM 1124 C CA . VAL B 1 12 ? 3.902 -9.867 -1.969 1 98.81 12 VAL B CA 1
ATOM 1125 C C . VAL B 1 12 ? 4.016 -9.398 -0.519 1 98.81 12 VAL B C 1
ATOM 1127 O O . VAL B 1 12 ? 4.301 -8.227 -0.257 1 98.81 12 VAL B O 1
ATOM 1130 N N . VAL B 1 13 ? 3.896 -10.305 0.415 1 98.88 13 VAL B N 1
ATOM 1131 C CA . VAL B 1 13 ? 3.912 -9.977 1.837 1 98.88 13 VAL B CA 1
ATOM 1132 C C . VAL B 1 13 ? 5.273 -9.398 2.219 1 98.88 13 VAL B C 1
ATOM 1134 O O . VAL B 1 13 ? 5.352 -8.391 2.924 1 98.88 13 VAL B O 1
ATOM 1137 N N . LEU B 1 14 ? 6.301 -9.984 1.726 1 98.94 14 LEU B N 1
ATOM 1138 C CA . LEU B 1 14 ? 7.648 -9.555 2.088 1 98.94 14 LEU B CA 1
ATOM 1139 C C . LEU B 1 14 ? 7.988 -8.219 1.44 1 98.94 14 LEU B C 1
ATOM 1141 O O . LEU B 1 14 ? 8.664 -7.387 2.045 1 98.94 14 LEU B O 1
ATOM 1145 N N . LEU B 1 15 ? 7.543 -8.039 0.196 1 98.88 15 LEU B N 1
ATOM 1146 C CA . LEU B 1 15 ? 7.762 -6.75 -0.455 1 98.88 15 LEU B CA 1
ATOM 1147 C C . LEU B 1 15 ? 7 -5.641 0.261 1 98.88 15 LEU B C 1
ATOM 1149 O O . LEU B 1 15 ? 7.496 -4.516 0.382 1 98.88 15 LEU B O 1
ATOM 1153 N N . GLN B 1 16 ? 5.805 -5.984 0.76 1 98.81 16 GLN B N 1
ATOM 1154 C CA . GLN B 1 16 ? 5.035 -4.996 1.513 1 98.81 16 GLN B CA 1
ATOM 1155 C C . GLN B 1 16 ? 5.711 -4.668 2.84 1 98.81 16 GLN B C 1
ATOM 1157 O O . GLN B 1 16 ? 5.684 -3.521 3.291 1 98.81 16 GLN B O 1
ATOM 1162 N N . PHE B 1 17 ? 6.242 -5.664 3.434 1 98.88 17 PHE B N 1
ATOM 1163 C CA . PHE B 1 17 ? 6.953 -5.434 4.688 1 98.88 17 PHE B CA 1
ATOM 1164 C C . PHE B 1 17 ? 8.18 -4.562 4.461 1 98.88 17 PHE B C 1
ATOM 1166 O O . PHE B 1 17 ? 8.438 -3.627 5.223 1 98.88 17 PHE B O 1
ATOM 1173 N N . LYS B 1 18 ? 8.906 -4.879 3.484 1 98.88 18 LYS B N 1
ATOM 1174 C CA . LYS B 1 18 ? 10.055 -4.059 3.104 1 98.88 18 LYS B CA 1
ATOM 1175 C C . LYS B 1 18 ? 9.625 -2.623 2.805 1 98.88 18 LYS B C 1
ATOM 1177 O O . LYS B 1 18 ? 10.328 -1.676 3.174 1 98.88 18 LYS B O 1
ATOM 1182 N N . HIS B 1 19 ? 8.555 -2.432 2.121 1 98.81 19 HIS B N 1
ATOM 1183 C CA . HIS B 1 19 ? 8.039 -1.106 1.805 1 98.81 19 HIS B CA 1
ATOM 1184 C C . HIS B 1 19 ? 7.703 -0.327 3.072 1 98.81 19 HIS B C 1
ATOM 1186 O O . HIS B 1 19 ? 8.016 0.861 3.176 1 98.81 19 HIS B O 1
ATOM 1192 N N . LEU B 1 20 ? 7.07 -1.02 4.047 1 98.69 20 LEU B N 1
ATOM 1193 C CA . LEU B 1 20 ? 6.785 -0.427 5.348 1 98.69 20 LEU B CA 1
ATOM 1194 C C . LEU B 1 20 ? 8.07 0.067 6.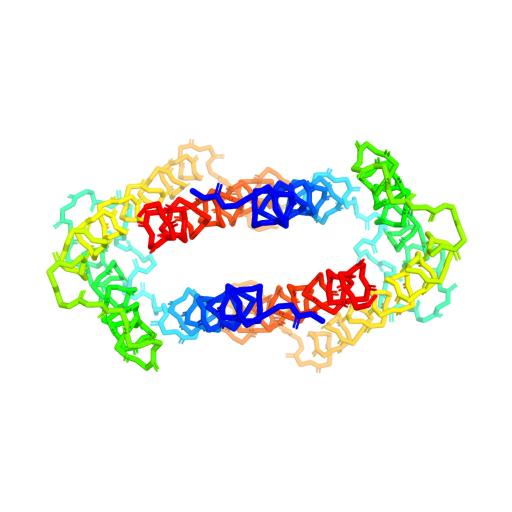012 1 98.69 20 LEU B C 1
ATOM 1196 O O . LEU B 1 20 ? 8.133 1.208 6.477 1 98.69 20 LEU B O 1
ATOM 1200 N N . LEU B 1 21 ? 9.07 -0.727 6.039 1 98.75 21 LEU B N 1
ATOM 1201 C CA . LEU B 1 21 ? 10.32 -0.361 6.684 1 98.75 21 LEU B CA 1
ATOM 1202 C C . LEU B 1 21 ? 10.977 0.818 5.969 1 98.75 21 LEU B C 1
ATOM 1204 O O . LEU B 1 21 ? 11.367 1.797 6.609 1 98.75 21 LEU B O 1
ATOM 1208 N N . ALA B 1 22 ? 11.039 0.76 4.66 1 98.62 22 ALA B N 1
ATOM 1209 C CA . ALA B 1 22 ? 11.797 1.737 3.879 1 98.62 22 ALA B CA 1
ATOM 1210 C C . ALA B 1 22 ? 11.086 3.086 3.85 1 98.62 22 ALA B C 1
ATOM 1212 O O . ALA B 1 22 ? 11.695 4.125 4.117 1 98.62 22 ALA B O 1
ATOM 1213 N N . ASP B 1 23 ? 9.773 3.061 3.609 1 98.25 23 ASP B N 1
ATOM 1214 C CA . ASP B 1 23 ? 9.039 4.297 3.359 1 98.25 23 ASP B CA 1
ATOM 1215 C C . ASP B 1 23 ? 8.578 4.938 4.668 1 98.25 23 ASP B C 1
ATOM 1217 O O . ASP B 1 23 ? 8.43 6.156 4.746 1 98.25 23 ASP B O 1
ATOM 1221 N N . PHE B 1 24 ? 8.383 4.109 5.707 1 98.12 24 PHE B N 1
ATOM 1222 C CA . PHE B 1 24 ? 7.703 4.688 6.863 1 98.12 24 PHE B CA 1
ATOM 1223 C C . PHE B 1 24 ? 8.594 4.625 8.102 1 98.12 24 PHE B C 1
ATOM 1225 O O . PHE B 1 24 ? 8.484 5.473 8.992 1 98.12 24 PHE B O 1
ATOM 1232 N N . MET B 1 25 ? 9.477 3.697 8.148 1 97.88 25 MET B N 1
ATOM 1233 C CA . MET B 1 25 ? 10.273 3.551 9.359 1 97.88 25 MET B CA 1
ATOM 1234 C C . MET B 1 25 ? 11.688 4.086 9.156 1 97.88 25 MET B C 1
ATOM 1236 O O . MET B 1 25 ? 12.258 4.691 10.062 1 97.88 25 MET B O 1
ATOM 1240 N N . LEU B 1 26 ? 12.219 3.971 7.988 1 98.19 26 LEU B N 1
ATOM 1241 C CA . LEU B 1 26 ? 13.617 4.309 7.781 1 98.19 26 LEU B CA 1
ATOM 1242 C C . LEU B 1 26 ? 13.758 5.629 7.027 1 98.19 26 LEU B C 1
ATOM 1244 O O . LEU B 1 26 ? 14.859 6.168 6.91 1 98.19 26 LEU B O 1
ATOM 1248 N N . GLN B 1 27 ? 12.703 6.133 6.453 1 97.31 27 GLN B N 1
ATOM 1249 C CA . GLN B 1 27 ? 12.727 7.441 5.805 1 97.31 27 GLN B CA 1
ATOM 1250 C C . GLN B 1 27 ? 12.812 8.562 6.836 1 97.31 27 GLN B C 1
ATOM 1252 O O . GLN B 1 27 ? 11.836 8.844 7.543 1 97.31 27 GLN B O 1
ATOM 1257 N N . ASN B 1 28 ? 13.992 9.242 6.953 1 95.81 28 ASN B N 1
ATOM 1258 C CA . ASN B 1 28 ? 14.195 10.289 7.945 1 95.81 28 ASN B CA 1
ATOM 1259 C C . ASN B 1 28 ? 14.094 11.68 7.324 1 95.81 28 ASN B C 1
ATOM 1261 O O . ASN B 1 28 ? 13.789 11.812 6.137 1 95.81 28 ASN B O 1
ATOM 1265 N N . ALA B 1 29 ? 14.336 12.688 8.133 1 95.5 29 ALA B N 1
ATOM 1266 C CA . ALA B 1 29 ? 14.164 14.078 7.711 1 95.5 29 ALA B CA 1
ATOM 1267 C C . ALA B 1 29 ? 15.141 14.438 6.594 1 95.5 29 ALA B C 1
ATOM 1269 O O . ALA B 1 29 ? 14.812 15.219 5.703 1 95.5 29 ALA B O 1
ATOM 1270 N N . TYR B 1 30 ? 16.344 13.891 6.703 1 97.56 30 TYR B N 1
ATOM 1271 C CA . TYR B 1 30 ? 17.328 14.148 5.668 1 97.56 30 TYR B CA 1
ATOM 1272 C C . TYR B 1 30 ? 16.828 13.711 4.301 1 97.56 30 TYR B C 1
ATOM 1274 O O . TYR B 1 30 ? 16.938 14.461 3.324 1 97.56 30 TYR B O 1
ATOM 1282 N N . ILE B 1 31 ? 16.266 12.562 4.203 1 98.06 31 ILE B N 1
ATOM 1283 C CA . ILE B 1 31 ? 15.719 12.016 2.965 1 98.06 31 ILE B CA 1
ATOM 1284 C C . ILE B 1 31 ? 14.531 12.859 2.504 1 98.06 31 ILE B C 1
ATOM 1286 O O . ILE B 1 31 ? 14.492 13.32 1.362 1 98.06 31 ILE B O 1
ATOM 1290 N N . LEU B 1 32 ? 13.633 13.102 3.414 1 96.12 32 LEU B N 1
ATOM 1291 C CA . LEU B 1 32 ? 12.398 13.805 3.082 1 96.12 32 LEU B CA 1
ATOM 1292 C C . LEU B 1 32 ? 12.695 15.211 2.57 1 96.12 32 LEU B C 1
ATOM 1294 O O . LEU B 1 32 ? 12.023 15.703 1.661 1 96.12 32 LEU B O 1
ATOM 1298 N N . ASN B 1 33 ? 13.664 15.812 3.09 1 96.5 33 ASN B N 1
ATOM 1299 C CA . ASN B 1 33 ? 13.953 17.203 2.771 1 96.5 33 ASN B CA 1
ATOM 1300 C C . ASN B 1 33 ? 14.742 17.328 1.469 1 96.5 33 ASN B C 1
ATOM 1302 O O . ASN B 1 33 ? 14.867 18.422 0.918 1 96.5 33 ASN B O 1
ATOM 1306 N N . ASN B 1 34 ? 15.242 16.188 0.968 1 98 34 ASN B N 1
ATOM 1307 C CA . ASN B 1 34 ? 16.203 16.359 -0.111 1 98 34 ASN B CA 1
ATOM 1308 C C . ASN B 1 34 ? 15.836 15.516 -1.332 1 98 34 ASN B C 1
ATOM 1310 O O . ASN B 1 34 ? 16.438 15.664 -2.398 1 98 34 ASN B O 1
ATOM 1314 N N . ARG B 1 35 ? 14.828 14.648 -1.263 1 97.25 35 ARG B N 1
ATOM 1315 C CA . ARG B 1 35 ? 14.586 13.703 -2.35 1 97.25 35 ARG B CA 1
ATOM 1316 C C . ARG B 1 35 ? 13.805 14.359 -3.48 1 97.25 35 ARG B C 1
ATOM 1318 O O . ARG B 1 35 ? 13.594 13.758 -4.535 1 97.25 35 ARG B O 1
ATOM 1325 N N . SER B 1 36 ? 13.414 15.641 -3.295 1 97.94 36 SER B N 1
ATOM 1326 C CA . SER B 1 36 ? 12.797 16.375 -4.395 1 97.94 36 SER B CA 1
ATOM 1327 C C . SER B 1 36 ? 13.852 16.938 -5.344 1 97.94 36 SER B C 1
ATOM 1329 O O . SER B 1 36 ? 13.523 17.359 -6.457 1 97.94 36 SER B O 1
ATOM 1331 N N . LYS B 1 37 ? 15.055 17.078 -4.875 1 98.56 37 LYS B N 1
ATOM 1332 C CA . LYS B 1 37 ? 16.172 17.531 -5.707 1 98.56 37 LYS B CA 1
ATOM 1333 C C . LYS B 1 37 ? 16.781 16.375 -6.488 1 98.56 37 LYS B C 1
ATOM 1335 O O . LY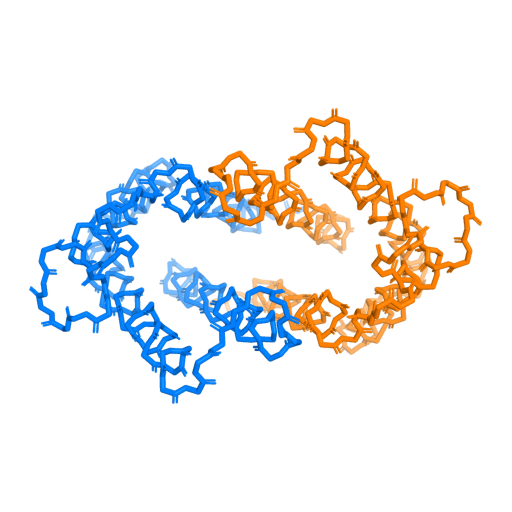S B 1 37 ? 17.422 15.5 -5.91 1 98.56 37 LYS B O 1
ATOM 1340 N N . TRP B 1 38 ? 16.625 16.422 -7.766 1 98.06 38 TRP B N 1
ATOM 1341 C CA . TRP B 1 38 ? 17.094 15.328 -8.609 1 98.06 38 TRP B CA 1
ATOM 1342 C C . TRP B 1 38 ? 18.594 15.117 -8.445 1 98.06 38 TRP B C 1
ATOM 1344 O O . TRP B 1 38 ? 19.375 16.078 -8.492 1 98.06 38 TRP B O 1
ATOM 1354 N N . GLY B 1 39 ? 19.062 13.883 -8.195 1 98.19 39 GLY B N 1
ATOM 1355 C CA . GLY B 1 39 ? 20.469 13.547 -8.07 1 98.19 39 GLY B CA 1
ATOM 1356 C C . GLY B 1 39 ? 21 13.727 -6.664 1 98.19 39 GLY B C 1
ATOM 1357 O O . GLY B 1 39 ? 22.141 13.32 -6.367 1 98.19 39 GLY B O 1
ATOM 1358 N N . HIS B 1 40 ? 20.297 14.438 -5.82 1 98.62 40 HIS B N 1
ATOM 1359 C CA . HIS B 1 40 ? 20.734 14.656 -4.445 1 98.62 40 HIS B CA 1
ATOM 1360 C C . HIS B 1 40 ? 20.906 13.328 -3.707 1 98.62 40 HIS B C 1
ATOM 1362 O O . HIS B 1 40 ? 20.094 12.406 -3.885 1 98.62 40 HIS B O 1
ATOM 1368 N N . PRO B 1 41 ? 21.828 13.188 -2.816 1 98.38 41 PRO B N 1
ATOM 1369 C CA . PRO B 1 41 ? 22.078 11.938 -2.096 1 98.38 41 PRO B CA 1
ATOM 1370 C C . PRO B 1 41 ? 20.891 11.492 -1.252 1 98.38 41 PRO B C 1
ATOM 1372 O O . PRO B 1 41 ? 20.703 10.297 -1.021 1 98.38 41 PRO B O 1
ATOM 1375 N N . GLY B 1 42 ? 20.141 12.414 -0.79 1 98.12 42 GLY B N 1
ATOM 1376 C CA . GLY B 1 42 ? 18.969 12.047 -0.011 1 98.12 42 GLY B CA 1
ATOM 1377 C C . GLY B 1 42 ? 18.031 11.102 -0.746 1 98.12 42 GLY B C 1
ATOM 1378 O O . GLY B 1 42 ? 17.672 10.055 -0.22 1 98.12 42 GLY B O 1
ATOM 1379 N N . GLY B 1 43 ? 17.672 11.508 -2.008 1 98.31 43 GLY B N 1
ATOM 1380 C CA . GLY B 1 43 ? 16.828 10.648 -2.822 1 98.31 43 GLY B CA 1
ATOM 1381 C C . GLY B 1 43 ? 17.516 9.352 -3.221 1 98.31 43 GLY B C 1
ATOM 1382 O O . GLY B 1 43 ? 16.875 8.297 -3.256 1 98.31 43 GLY B O 1
ATOM 1383 N N . ILE B 1 44 ? 18.766 9.406 -3.473 1 98.5 44 ILE B N 1
ATOM 1384 C CA . ILE B 1 44 ? 19.531 8.234 -3.859 1 98.5 44 ILE B CA 1
ATOM 1385 C C . ILE B 1 44 ? 19.625 7.262 -2.686 1 98.5 44 ILE B C 1
ATOM 1387 O O . ILE B 1 44 ? 19.469 6.051 -2.863 1 98.5 44 ILE B O 1
ATOM 1391 N N . LEU B 1 45 ? 19.844 7.801 -1.524 1 98.62 45 LEU B N 1
ATOM 1392 C CA . LEU B 1 45 ? 19.891 6.977 -0.321 1 98.62 45 LEU B CA 1
ATOM 1393 C C . LEU B 1 45 ? 18.562 6.254 -0.105 1 98.62 45 LEU B C 1
ATOM 1395 O O . LEU B 1 45 ? 18.547 5.062 0.219 1 98.62 45 LEU B O 1
ATOM 1399 N N . HIS B 1 46 ? 17.438 6.953 -0.237 1 98.75 46 HIS B N 1
ATOM 1400 C CA . HIS B 1 46 ? 16.141 6.336 -0.062 1 98.75 46 HIS B CA 1
ATOM 1401 C C . HIS B 1 46 ? 15.93 5.188 -1.045 1 98.75 46 HIS B C 1
ATOM 1403 O O . HIS B 1 46 ? 15.5 4.102 -0.655 1 98.75 46 HIS B O 1
ATOM 1409 N N . ALA B 1 47 ? 16.25 5.453 -2.299 1 98.69 47 ALA B N 1
ATOM 1410 C CA . ALA B 1 47 ? 16.156 4.402 -3.309 1 98.69 47 ALA B CA 1
ATOM 1411 C C . ALA B 1 47 ? 17.062 3.227 -2.963 1 98.69 47 ALA B C 1
ATOM 1413 O O . ALA B 1 47 ? 16.688 2.066 -3.16 1 98.69 47 ALA B O 1
ATOM 1414 N N . ALA B 1 48 ? 18.266 3.52 -2.441 1 98.69 48 ALA B N 1
ATOM 1415 C CA . ALA B 1 48 ? 19.203 2.48 -2.051 1 98.69 48 ALA B CA 1
ATOM 1416 C C . ALA B 1 48 ? 18.641 1.623 -0.92 1 98.69 48 ALA B C 1
ATOM 1418 O O . ALA B 1 48 ? 18.844 0.407 -0.894 1 98.69 48 ALA B O 1
ATOM 1419 N N . ILE B 1 49 ? 17.984 2.199 0.019 1 98.81 49 ILE B N 1
ATOM 1420 C CA . ILE B 1 49 ? 17.344 1.472 1.11 1 98.81 49 ILE B CA 1
ATOM 1421 C C . ILE B 1 49 ? 16.328 0.49 0.547 1 98.81 49 ILE B C 1
ATOM 1423 O O . ILE B 1 49 ? 16.266 -0.668 0.969 1 98.81 49 ILE B O 1
ATOM 1427 N N . HIS B 1 50 ? 15.539 0.94 -0.43 1 98.88 50 HIS B N 1
ATOM 1428 C CA . HIS B 1 50 ? 14.586 0.051 -1.08 1 98.88 50 HIS B CA 1
ATOM 1429 C C . HIS B 1 50 ? 15.297 -1.086 -1.807 1 98.88 50 HIS B C 1
ATOM 1431 O O . HIS B 1 50 ? 14.875 -2.242 -1.717 1 98.88 50 HIS B O 1
ATOM 1437 N N . VAL B 1 51 ? 16.344 -0.744 -2.523 1 98.75 51 VAL B N 1
ATOM 1438 C CA . VAL B 1 51 ? 17.078 -1.72 -3.316 1 98.75 51 VAL B CA 1
ATOM 1439 C C . VAL B 1 51 ? 17.688 -2.777 -2.398 1 98.75 51 VAL B C 1
ATOM 1441 O O . VAL B 1 51 ? 17.609 -3.975 -2.678 1 98.75 51 VAL B O 1
ATOM 1444 N N . VAL B 1 52 ? 18.297 -2.402 -1.299 1 98.81 52 VAL B N 1
ATOM 1445 C CA . VAL B 1 52 ? 18.891 -3.336 -0.345 1 98.81 52 VAL B CA 1
ATOM 1446 C C . VAL B 1 52 ? 17.797 -4.211 0.263 1 98.81 52 VAL B C 1
ATOM 1448 O O . VAL B 1 52 ? 17.969 -5.426 0.39 1 98.81 52 VAL B O 1
ATOM 1451 N N . GLY B 1 53 ? 16.703 -3.578 0.668 1 98.88 53 GLY B N 1
ATOM 1452 C CA . GLY B 1 53 ? 15.578 -4.359 1.166 1 98.88 53 GLY B CA 1
ATOM 1453 C C . GLY B 1 53 ? 15.07 -5.383 0.166 1 98.88 53 GLY B C 1
ATOM 1454 O O . GLY B 1 53 ? 14.797 -6.527 0.525 1 98.88 53 GLY B O 1
ATOM 1455 N N . SER B 1 54 ? 14.93 -4.941 -1.079 1 98.88 54 SER B N 1
ATOM 1456 C CA . SER B 1 54 ? 14.461 -5.852 -2.121 1 98.88 54 SER B CA 1
ATOM 1457 C C . SER B 1 54 ? 15.477 -6.957 -2.387 1 98.88 54 SER B C 1
ATOM 1459 O O . SER B 1 54 ? 15.094 -8.094 -2.686 1 98.88 54 SER B O 1
ATOM 1461 N N . LEU B 1 55 ? 16.781 -6.617 -2.322 1 98.81 55 LEU B N 1
ATOM 1462 C CA . LEU B 1 55 ? 17.812 -7.641 -2.451 1 98.81 55 LEU B CA 1
ATOM 1463 C C . LEU B 1 55 ? 17.625 -8.742 -1.411 1 98.81 5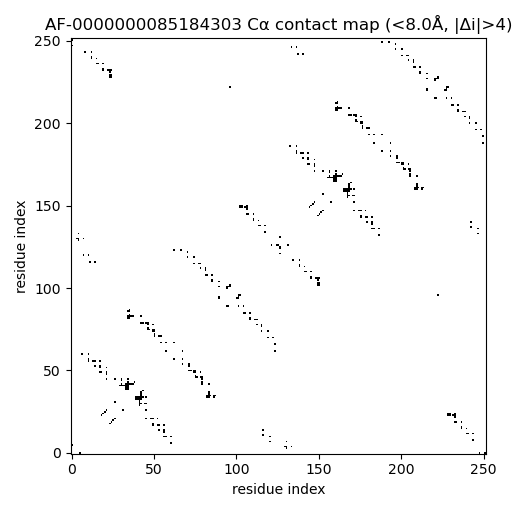5 LEU B C 1
ATOM 1465 O O . LEU B 1 55 ? 17.672 -9.93 -1.74 1 98.81 55 LEU B O 1
ATOM 1469 N N . ILE B 1 56 ? 17.391 -8.383 -0.176 1 98.88 56 ILE B N 1
ATOM 1470 C CA . ILE B 1 56 ? 17.203 -9.328 0.915 1 98.88 56 ILE B CA 1
ATOM 1471 C C . ILE B 1 56 ? 15.953 -10.18 0.644 1 98.88 56 ILE B C 1
ATOM 1473 O O . ILE B 1 56 ? 15.992 -11.406 0.754 1 98.88 56 ILE B O 1
ATOM 1477 N N . VAL B 1 57 ? 14.844 -9.547 0.251 1 98.94 57 VAL B N 1
ATOM 1478 C CA . VAL B 1 57 ? 13.578 -10.234 0.001 1 98.94 57 VAL B CA 1
ATOM 1479 C C . VAL B 1 57 ? 13.758 -11.242 -1.133 1 98.94 57 VAL B C 1
ATOM 1481 O O . VAL B 1 57 ? 13.336 -12.391 -1.016 1 98.94 57 VAL B O 1
ATOM 1484 N N . LEU B 1 58 ? 14.359 -10.812 -2.232 1 98.88 58 LEU B N 1
ATOM 1485 C CA . LEU B 1 58 ? 14.523 -11.664 -3.404 1 98.88 58 LEU B CA 1
ATOM 1486 C C . LEU B 1 58 ? 15.453 -12.836 -3.096 1 98.88 58 LEU B C 1
ATOM 1488 O O . LEU B 1 58 ? 15.242 -13.945 -3.582 1 98.88 58 LEU B O 1
ATOM 1492 N N . ALA B 1 59 ? 16.5 -12.57 -2.246 1 98.69 59 ALA B N 1
ATOM 1493 C CA . ALA B 1 59 ? 17.391 -13.641 -1.818 1 98.69 59 ALA B CA 1
ATOM 1494 C C . ALA B 1 59 ? 16.656 -14.664 -0.952 1 98.69 59 ALA B C 1
ATOM 1496 O O . ALA B 1 59 ? 16.797 -15.867 -1.153 1 98.69 59 ALA B O 1
ATOM 1497 N N . VAL B 1 60 ? 15.891 -14.195 0.046 1 98.56 60 VAL B N 1
ATOM 1498 C CA . VAL B 1 60 ? 15.109 -15.062 0.927 1 98.56 60 VAL B CA 1
ATOM 1499 C C . VAL B 1 60 ? 14.148 -15.906 0.099 1 98.56 60 VAL B C 1
ATOM 1501 O O . VAL B 1 60 ? 13.898 -17.062 0.42 1 98.56 60 VAL B O 1
ATOM 1504 N N . MET B 1 61 ? 13.664 -15.344 -1.012 1 98.56 61 MET B N 1
ATOM 1505 C CA . MET B 1 61 ? 12.703 -16.016 -1.876 1 98.56 61 MET B CA 1
ATOM 1506 C C . MET B 1 61 ? 13.414 -16.875 -2.924 1 98.56 61 MET B C 1
ATOM 1508 O O . MET B 1 61 ? 12.773 -17.422 -3.824 1 98.56 61 MET B O 1
ATOM 1512 N N . ALA B 1 62 ? 14.727 -16.953 -2.877 1 98.25 62 ALA B N 1
ATOM 1513 C CA . ALA B 1 62 ? 15.57 -17.797 -3.715 1 98.25 62 ALA B CA 1
ATOM 1514 C C . ALA B 1 62 ? 15.406 -17.438 -5.191 1 98.25 62 ALA B C 1
ATOM 1516 O O . ALA B 1 62 ? 15.422 -18.328 -6.051 1 98.25 62 ALA B O 1
ATOM 1517 N N . VAL B 1 63 ? 15.188 -16.156 -5.527 1 98.25 63 VAL B N 1
ATOM 1518 C CA . VAL B 1 63 ? 15.195 -15.703 -6.914 1 98.25 63 VAL B CA 1
ATOM 1519 C C . VAL B 1 63 ? 16.594 -15.859 -7.496 1 98.25 63 VAL B C 1
ATOM 1521 O O . VAL B 1 63 ? 17.594 -15.516 -6.848 1 98.25 63 VAL B O 1
ATOM 1524 N N . PRO B 1 64 ? 16.781 -16.453 -8.695 1 97.06 64 PRO B N 1
ATOM 1525 C CA . PRO B 1 64 ? 18.109 -16.641 -9.289 1 97.06 64 PRO B CA 1
ATOM 1526 C C . PRO B 1 64 ? 18.875 -15.32 -9.438 1 97.06 64 PRO B C 1
ATOM 1528 O O . PRO B 1 64 ? 18.297 -14.305 -9.828 1 97.06 64 PRO B O 1
ATOM 1531 N N . ALA B 1 65 ? 20.141 -15.32 -9.195 1 95.81 65 ALA B N 1
ATOM 1532 C CA . ALA B 1 65 ? 21 -14.148 -9.125 1 95.81 65 ALA B CA 1
ATOM 1533 C C . ALA B 1 65 ? 20.969 -13.367 -10.43 1 95.81 65 ALA B C 1
ATOM 1535 O O . ALA B 1 65 ? 21.078 -12.133 -10.43 1 95.81 65 ALA B O 1
ATOM 1536 N N . GLN B 1 66 ? 20.797 -14.156 -11.516 1 94.94 66 GLN B N 1
ATOM 1537 C CA . GLN B 1 66 ? 20.859 -13.516 -12.828 1 94.94 66 GLN B CA 1
ATOM 1538 C C . GLN B 1 66 ? 19.703 -12.547 -13.023 1 94.94 66 GLN B C 1
ATOM 1540 O O . GLN B 1 66 ? 19.797 -11.609 -13.828 1 94.94 66 GLN B O 1
ATOM 1545 N N . TYR B 1 67 ? 18.594 -12.703 -12.273 1 96.5 67 TYR B N 1
ATOM 1546 C CA . TYR B 1 67 ? 17.438 -11.844 -12.43 1 96.5 67 TYR B CA 1
ATOM 1547 C C . TYR B 1 67 ? 17.438 -10.711 -11.414 1 96.5 67 TYR B C 1
ATOM 1549 O O . TYR B 1 67 ? 16.812 -9.68 -11.617 1 96.5 67 TYR B O 1
ATOM 1557 N N . ILE B 1 68 ? 18.156 -10.93 -10.32 1 98.31 68 ILE B N 1
ATOM 1558 C CA . ILE B 1 68 ? 18.094 -10.023 -9.18 1 98.31 68 ILE B CA 1
ATOM 1559 C C . ILE B 1 68 ? 18.625 -8.648 -9.57 1 98.31 68 ILE B C 1
ATOM 1561 O O . ILE B 1 68 ? 18.016 -7.625 -9.266 1 98.31 68 ILE B O 1
ATOM 1565 N N . VAL B 1 69 ? 19.719 -8.648 -10.344 1 97.81 69 VAL B N 1
ATOM 1566 C CA . VAL B 1 69 ? 20.359 -7.383 -10.695 1 97.81 69 VAL B CA 1
ATOM 1567 C C . VAL B 1 69 ? 19.406 -6.535 -11.531 1 97.81 69 VAL B C 1
ATOM 1569 O O . VAL B 1 69 ? 19.25 -5.34 -11.281 1 97.81 69 VAL B O 1
ATOM 1572 N N . ARG B 1 70 ? 18.781 -7.113 -12.523 1 98.38 70 ARG B N 1
ATOM 1573 C CA . ARG B 1 70 ? 17.844 -6.387 -13.375 1 98.38 70 ARG B CA 1
ATOM 1574 C C . ARG B 1 70 ? 16.656 -5.863 -12.562 1 98.38 70 ARG B C 1
ATOM 1576 O O . ARG B 1 70 ? 16.203 -4.738 -12.773 1 98.38 70 ARG B O 1
ATOM 1583 N N . LEU B 1 71 ? 16.172 -6.676 -11.625 1 98.81 71 LEU B N 1
ATOM 1584 C CA . LEU B 1 71 ? 15.047 -6.293 -10.781 1 98.81 71 LEU B CA 1
ATOM 1585 C C . LEU B 1 71 ? 15.422 -5.121 -9.875 1 98.81 71 LEU B C 1
ATOM 1587 O O . LEU B 1 71 ? 14.633 -4.188 -9.711 1 98.81 71 LEU B O 1
ATOM 1591 N N . LEU B 1 72 ? 16.625 -5.137 -9.336 1 98.81 72 LEU B N 1
ATOM 1592 C CA . LEU B 1 72 ? 17.062 -4.094 -8.406 1 98.81 72 LEU B CA 1
ATOM 1593 C C . LEU B 1 72 ? 17.281 -2.777 -9.141 1 98.81 72 LEU B C 1
ATOM 1595 O O . LEU B 1 72 ? 16.953 -1.709 -8.625 1 98.81 72 LEU B O 1
ATOM 1599 N N . ILE B 1 73 ? 17.859 -2.834 -10.344 1 98.62 73 ILE B N 1
ATOM 1600 C CA . ILE B 1 73 ? 18.047 -1.633 -11.148 1 98.62 73 ILE B CA 1
ATOM 1601 C C . ILE B 1 73 ? 16.703 -1.026 -11.5 1 98.62 73 ILE B C 1
ATOM 1603 O O . ILE B 1 73 ? 16.5 0.183 -11.367 1 98.62 73 ILE B O 1
ATOM 1607 N N . PHE B 1 74 ? 15.805 -1.878 -11.906 1 98.81 74 PHE B N 1
ATOM 1608 C CA . PHE B 1 74 ? 14.461 -1.445 -12.25 1 98.81 74 PHE B CA 1
ATOM 1609 C C . PHE B 1 74 ? 13.781 -0.781 -11.055 1 98.81 74 PHE B C 1
ATOM 1611 O O . PHE B 1 74 ? 13.281 0.34 -11.164 1 98.81 74 PHE B O 1
ATOM 1618 N N . GLU B 1 75 ? 13.789 -1.425 -9.891 1 98.69 75 GLU B N 1
ATOM 1619 C CA . GLU B 1 75 ? 13.117 -0.896 -8.711 1 98.69 75 GLU B CA 1
ATOM 1620 C C . GLU B 1 75 ? 13.742 0.42 -8.258 1 98.69 75 GLU B C 1
ATOM 1622 O O . GLU B 1 75 ? 13.039 1.375 -7.938 1 98.69 75 GLU B O 1
ATOM 1627 N N . GLY B 1 76 ? 15.078 0.397 -8.195 1 98.62 76 GLY B N 1
ATOM 1628 C CA . GLY B 1 76 ? 15.758 1.618 -7.789 1 98.62 76 GLY B CA 1
ATOM 1629 C C . GLY B 1 76 ? 15.414 2.811 -8.664 1 98.62 76 GLY B C 1
ATOM 1630 O O . GLY B 1 76 ? 15.125 3.895 -8.156 1 98.62 76 GLY B O 1
ATOM 1631 N N . PHE B 1 77 ? 15.414 2.562 -9.961 1 98.69 77 PHE B N 1
ATOM 1632 C CA . PHE B 1 77 ? 15.133 3.627 -10.922 1 98.69 77 PHE B CA 1
ATOM 1633 C C . PHE B 1 77 ? 13.695 4.105 -10.789 1 98.69 77 PHE B C 1
ATOM 1635 O O . PHE B 1 77 ? 13.438 5.309 -10.695 1 98.69 77 PHE B O 1
ATOM 1642 N N . VAL B 1 78 ? 12.758 3.225 -10.773 1 98.75 78 VAL B N 1
ATOM 1643 C CA . VAL B 1 78 ? 11.336 3.553 -10.75 1 98.75 78 VAL B CA 1
ATOM 1644 C C . VAL B 1 78 ? 10.977 4.199 -9.414 1 98.75 78 VAL B C 1
ATOM 1646 O O . VAL B 1 78 ? 10.289 5.223 -9.375 1 98.75 78 VAL B O 1
ATOM 1649 N N . HIS B 1 79 ? 11.445 3.609 -8.312 1 98.56 79 HIS B N 1
ATOM 1650 C CA . HIS B 1 79 ? 11.172 4.137 -6.98 1 98.56 79 HIS B CA 1
ATOM 1651 C C . HIS B 1 79 ? 11.68 5.57 -6.84 1 98.56 79 HIS B C 1
ATOM 1653 O O . HIS B 1 79 ? 10.953 6.449 -6.371 1 98.56 79 HIS B O 1
ATOM 1659 N N . TYR B 1 80 ? 12.914 5.773 -7.277 1 98.75 80 TYR B N 1
ATOM 1660 C CA . TYR B 1 80 ? 13.523 7.098 -7.215 1 98.75 80 TYR B CA 1
ATOM 1661 C C . TYR B 1 80 ? 12.656 8.125 -7.941 1 98.75 80 TYR B C 1
ATOM 1663 O O . TYR B 1 80 ? 12.375 9.195 -7.398 1 98.75 80 TYR B O 1
ATOM 1671 N N . HIS B 1 81 ? 12.234 7.801 -9.07 1 98.88 81 HIS B N 1
ATOM 1672 C CA . HIS B 1 81 ? 11.539 8.773 -9.906 1 98.88 81 HIS B CA 1
ATOM 1673 C C . HIS B 1 81 ? 10.094 8.953 -9.445 1 98.88 81 HIS B C 1
ATOM 1675 O O . HIS B 1 81 ? 9.531 10.047 -9.555 1 98.88 81 HIS B O 1
ATOM 1681 N N . ILE B 1 82 ? 9.43 7.918 -8.961 1 98.75 82 ILE B N 1
ATOM 1682 C CA . ILE B 1 82 ? 8.094 8.07 -8.383 1 98.75 82 ILE B CA 1
ATOM 1683 C C . ILE B 1 82 ? 8.148 9.055 -7.223 1 98.75 82 ILE B C 1
ATOM 1685 O O . ILE B 1 82 ? 7.34 9.984 -7.148 1 98.75 82 ILE B O 1
ATOM 1689 N N . ASP B 1 83 ? 9.102 8.875 -6.344 1 98.56 83 ASP B N 1
ATOM 1690 C CA . ASP B 1 83 ? 9.234 9.75 -5.18 1 98.56 83 ASP B CA 1
ATOM 1691 C C . ASP B 1 83 ? 9.57 11.172 -5.594 1 98.56 83 ASP B C 1
ATOM 1693 O O . ASP B 1 83 ? 9.023 12.133 -5.051 1 98.56 83 ASP B O 1
ATOM 1697 N N . TRP B 1 84 ? 10.5 11.32 -6.543 1 98.69 84 TRP B N 1
ATOM 1698 C CA . TRP B 1 84 ? 10.906 12.633 -7.039 1 98.69 84 TRP B CA 1
ATOM 1699 C C . TRP B 1 84 ? 9.711 13.375 -7.637 1 98.69 84 TRP B C 1
ATOM 1701 O O . TRP B 1 84 ? 9.508 14.555 -7.363 1 98.69 84 TRP B O 1
ATOM 1711 N N . ILE B 1 85 ? 8.914 12.719 -8.445 1 98.69 85 ILE B N 1
ATOM 1712 C CA . ILE B 1 85 ? 7.746 13.312 -9.086 1 98.69 85 ILE B CA 1
ATOM 1713 C C . ILE B 1 85 ? 6.723 13.703 -8.016 1 98.69 85 ILE B C 1
ATOM 1715 O O . ILE B 1 85 ? 6.215 14.828 -8.016 1 98.69 85 ILE B O 1
ATOM 1719 N N . LYS B 1 86 ? 6.449 12.781 -7.113 1 98.44 86 LYS B N 1
ATOM 1720 C CA . LYS B 1 86 ? 5.469 13.031 -6.062 1 98.44 86 LYS B CA 1
ATOM 1721 C C . LYS B 1 86 ? 5.836 14.281 -5.258 1 98.44 86 LYS B C 1
ATOM 1723 O O . LYS B 1 86 ? 4.992 15.148 -5.031 1 98.44 86 LYS B O 1
ATOM 1728 N N . ASP B 1 87 ? 7.047 14.336 -4.82 1 98.12 87 ASP B N 1
ATOM 1729 C CA . ASP B 1 87 ? 7.484 15.445 -3.979 1 98.12 87 ASP B CA 1
ATOM 1730 C C . ASP B 1 87 ? 7.457 16.766 -4.746 1 98.12 87 ASP B C 1
ATOM 1732 O O . ASP B 1 87 ? 7.098 17.797 -4.191 1 98.12 87 ASP B O 1
ATOM 1736 N N . ASN B 1 88 ? 7.809 16.734 -5.984 1 98.62 88 ASN B N 1
ATOM 1737 C CA . ASN B 1 88 ? 7.82 17.969 -6.773 1 98.62 88 ASN B CA 1
ATOM 1738 C C . ASN B 1 88 ? 6.406 18.438 -7.105 1 98.62 88 ASN B C 1
ATOM 1740 O O . ASN B 1 88 ? 6.137 19.641 -7.152 1 98.62 88 ASN B O 1
ATOM 1744 N N . VAL B 1 89 ? 5.492 17.5 -7.422 1 98.56 89 VAL B N 1
ATOM 1745 C CA . VAL B 1 89 ? 4.09 17.859 -7.594 1 98.56 89 VAL B CA 1
ATOM 1746 C C . VAL B 1 89 ? 3.551 18.469 -6.305 1 98.56 89 VAL B C 1
ATOM 1748 O O . VAL B 1 89 ? 2.877 19.516 -6.336 1 98.56 89 VAL B O 1
ATOM 1751 N N . GLY B 1 90 ? 3.854 17.859 -5.156 1 98 90 GLY B N 1
ATOM 1752 C CA . GLY B 1 90 ? 3.445 18.406 -3.871 1 98 90 GLY B CA 1
ATOM 1753 C C . GLY B 1 90 ? 3.959 19.812 -3.629 1 98 90 GLY B C 1
ATOM 1754 O O . GLY B 1 90 ? 3.209 20.688 -3.189 1 98 90 GLY B O 1
ATOM 1755 N N . LYS B 1 91 ? 5.234 20.062 -3.908 1 97.81 91 LYS B N 1
ATOM 1756 C CA . LYS B 1 91 ? 5.844 21.375 -3.746 1 97.81 91 LYS B CA 1
ATOM 1757 C C . LYS B 1 91 ? 5.223 22.391 -4.703 1 97.81 91 LYS B C 1
ATOM 1759 O O . LYS B 1 91 ? 4.914 23.516 -4.309 1 97.81 91 LYS B O 1
ATOM 1764 N N . ARG B 1 92 ? 5.055 22.016 -5.926 1 98.31 92 ARG B N 1
ATOM 1765 C CA . ARG B 1 92 ? 4.531 22.906 -6.961 1 98.31 92 ARG B CA 1
ATOM 1766 C C . ARG B 1 92 ? 3.164 23.453 -6.566 1 98.31 92 ARG B C 1
ATOM 1768 O O . ARG B 1 92 ? 2.869 24.625 -6.816 1 98.31 92 ARG B O 1
ATOM 1775 N N . TYR B 1 93 ? 2.355 22.672 -5.945 1 98.25 93 TYR B N 1
ATOM 1776 C CA . TYR B 1 93 ? 0.99 23.062 -5.629 1 98.25 93 TYR B CA 1
ATOM 1777 C C . TYR B 1 93 ? 0.84 23.344 -4.137 1 98.25 93 TYR B C 1
ATOM 1779 O O . TYR B 1 93 ? -0.279 23.438 -3.627 1 98.25 93 TYR B O 1
ATOM 1787 N N . ASP B 1 94 ? 1.942 23.391 -3.393 1 97.81 94 ASP B N 1
ATOM 1788 C CA . ASP B 1 94 ? 2.012 23.719 -1.972 1 97.81 94 ASP B CA 1
ATOM 1789 C C . ASP B 1 94 ? 1.082 22.812 -1.156 1 97.81 94 ASP B C 1
ATOM 1791 O O . ASP B 1 94 ? 0.281 23.312 -0.358 1 97.81 94 ASP B O 1
ATOM 1795 N N . LEU B 1 95 ? 1.138 21.562 -1.455 1 97.62 95 LEU B N 1
ATOM 1796 C CA . LEU B 1 95 ? 0.267 20.609 -0.775 1 97.62 95 LEU B CA 1
ATOM 1797 C C . LEU B 1 95 ? 0.814 20.25 0.605 1 97.62 95 LEU B C 1
ATOM 1799 O O . LEU B 1 95 ? 2.014 20.016 0.758 1 97.62 95 LEU B O 1
ATOM 1803 N N . THR B 1 96 ? -0.068 20.266 1.56 1 96.06 96 THR B N 1
ATOM 1804 C CA . THR B 1 96 ? 0.236 19.859 2.926 1 96.06 96 THR B CA 1
ATOM 1805 C C . THR B 1 96 ? -0.789 18.844 3.422 1 96.06 96 THR B C 1
ATOM 1807 O O . THR B 1 96 ? -1.832 18.641 2.795 1 96.06 96 THR B O 1
ATOM 1810 N N . PRO B 1 97 ? -0.517 18.203 4.547 1 94.56 97 PRO B N 1
ATOM 1811 C CA . PRO B 1 97 ? -1.449 17.188 5.051 1 94.56 97 PRO B CA 1
ATOM 1812 C C . PRO B 1 97 ? -2.824 17.766 5.375 1 94.56 97 PRO B C 1
ATOM 1814 O O . PRO B 1 97 ? -3.775 17.016 5.602 1 94.56 97 PRO B O 1
ATOM 1817 N N . ASP B 1 98 ? -2.969 19.016 5.371 1 93 98 ASP B N 1
ATOM 1818 C CA . ASP B 1 98 ? -4.266 19.641 5.609 1 93 98 ASP B CA 1
ATOM 1819 C C . ASP B 1 98 ? -5.098 19.688 4.328 1 93 98 ASP B C 1
ATOM 1821 O O . ASP B 1 98 ? -6.301 19.953 4.371 1 93 98 ASP B O 1
ATOM 1825 N N . ASN B 1 99 ? -4.5 19.359 3.195 1 94.5 99 ASN B N 1
ATOM 1826 C CA . ASN B 1 99 ? -5.156 19.391 1.892 1 94.5 99 ASN B CA 1
ATOM 1827 C C . ASN B 1 99 ? -5.598 17.984 1.461 1 94.5 99 ASN B C 1
ATOM 1829 O O . ASN B 1 99 ? -4.844 17.031 1.605 1 94.5 99 ASN B O 1
ATOM 1833 N N . ARG B 1 100 ? -6.789 18 0.952 1 95.25 100 ARG B N 1
ATOM 1834 C CA . ARG B 1 100 ? -7.277 16.75 0.392 1 95.25 100 ARG B CA 1
ATOM 1835 C C . ARG B 1 100 ? -6.348 16.234 -0.705 1 95.25 100 ARG B C 1
ATOM 1837 O O . ARG B 1 100 ? -6.07 15.039 -0.785 1 95.25 100 ARG B O 1
ATOM 1844 N N . SER B 1 101 ? -5.879 17.125 -1.514 1 97.38 101 SER B N 1
ATOM 1845 C CA . SER B 1 101 ? -5.043 16.766 -2.656 1 97.38 101 SER B CA 1
ATOM 1846 C C . SER B 1 101 ? -3.73 16.125 -2.205 1 97.38 101 SER B C 1
ATOM 1848 O O . SER B 1 101 ? -3.146 15.32 -2.928 1 97.38 101 SER B O 1
ATOM 1850 N N . PHE B 1 102 ? -3.246 16.484 -1.06 1 97.69 102 PHE B N 1
ATOM 1851 C CA . PHE B 1 102 ? -2.057 15.867 -0.487 1 97.69 102 PHE B CA 1
ATOM 1852 C C . PHE B 1 102 ? -2.258 14.367 -0.306 1 97.69 102 PHE B C 1
ATOM 1854 O O . PHE B 1 102 ? -1.389 13.57 -0.666 1 97.69 102 PHE B O 1
ATOM 1861 N N . TRP B 1 103 ? -3.379 14.023 0.142 1 96.94 103 TRP B N 1
ATOM 1862 C CA . TRP B 1 103 ? -3.656 12.625 0.451 1 96.94 103 TRP B CA 1
ATOM 1863 C C . TRP B 1 103 ? -3.979 11.844 -0.816 1 96.94 103 TRP B C 1
ATOM 1865 O O . TRP B 1 103 ? -3.656 10.656 -0.918 1 96.94 103 TRP B O 1
ATOM 1875 N N . VAL B 1 104 ? -4.613 12.469 -1.786 1 98.19 104 VAL B N 1
ATOM 1876 C CA . VAL B 1 104 ? -4.816 11.828 -3.08 1 98.19 104 VAL B CA 1
ATOM 1877 C C . VAL B 1 104 ? -3.463 11.531 -3.725 1 98.19 104 VAL B C 1
ATOM 1879 O O . VAL B 1 104 ? -3.24 10.43 -4.23 1 98.19 104 VAL B O 1
ATOM 1882 N N . LEU B 1 105 ? -2.562 12.508 -3.645 1 98.56 105 LEU B N 1
ATOM 1883 C CA . LEU B 1 105 ? -1.219 12.32 -4.18 1 98.56 105 LEU B CA 1
ATOM 1884 C C . LEU B 1 105 ? -0.487 11.211 -3.43 1 98.56 105 LEU B C 1
ATOM 1886 O O . LEU B 1 105 ? 0.205 10.391 -4.043 1 98.56 105 LEU B O 1
ATOM 1890 N N . THR B 1 106 ? -0.633 11.188 -2.125 1 97.88 106 THR B N 1
ATOM 1891 C CA . THR B 1 106 ? -0.033 10.141 -1.311 1 97.88 106 THR B CA 1
ATOM 1892 C C . THR B 1 106 ? -0.569 8.766 -1.715 1 97.88 106 THR B C 1
ATOM 1894 O O . THR B 1 106 ? 0.196 7.809 -1.839 1 97.88 106 THR B O 1
ATOM 1897 N N . GLY B 1 107 ? -1.863 8.672 -1.938 1 98.38 107 GLY B N 1
ATOM 1898 C CA . GLY B 1 107 ? -2.463 7.426 -2.395 1 98.38 107 GLY B CA 1
ATOM 1899 C C . GLY B 1 107 ? -1.963 6.988 -3.758 1 98.38 107 GLY B C 1
ATOM 1900 O O . GLY B 1 107 ? -1.707 5.805 -3.98 1 98.38 107 GLY B O 1
ATOM 1901 N N . LEU B 1 108 ? -1.884 7.945 -4.645 1 98.69 108 LEU B N 1
ATOM 1902 C CA . LEU B 1 108 ? -1.362 7.652 -5.973 1 98.69 108 LEU B CA 1
ATOM 1903 C C . LEU B 1 108 ? 0.078 7.156 -5.898 1 98.69 108 LEU B C 1
ATOM 1905 O O . LEU B 1 108 ? 0.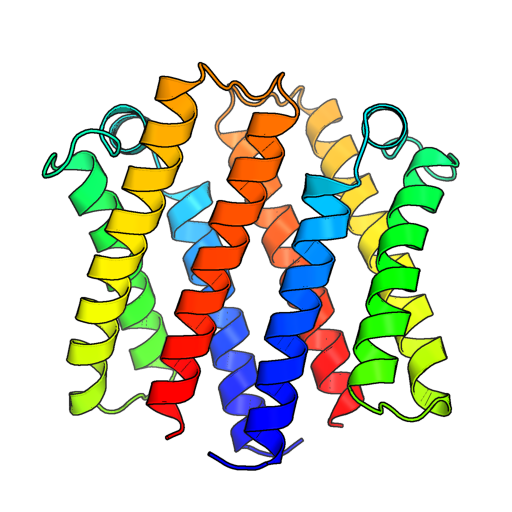459 6.23 -6.613 1 98.69 108 LEU B O 1
ATOM 1909 N N . ASP B 1 109 ? 0.854 7.785 -5.074 1 98.62 109 ASP B N 1
ATOM 1910 C CA . ASP B 1 109 ? 2.227 7.359 -4.812 1 98.62 109 ASP B CA 1
ATOM 1911 C C . ASP B 1 109 ? 2.273 5.91 -4.34 1 98.62 109 ASP B C 1
ATOM 1913 O O . ASP B 1 109 ? 3.02 5.098 -4.891 1 98.62 109 ASP B O 1
ATOM 1917 N N . GLN B 1 110 ? 1.448 5.559 -3.373 1 98.38 110 GLN B N 1
ATOM 1918 C CA . GLN B 1 110 ? 1.371 4.191 -2.861 1 98.38 110 GLN B CA 1
ATOM 1919 C C . GLN B 1 110 ? 0.938 3.219 -3.955 1 98.38 110 GLN B C 1
ATOM 1921 O O . GLN B 1 110 ? 1.517 2.141 -4.098 1 98.38 110 GLN B O 1
ATOM 1926 N N . TYR B 1 111 ? -0.023 3.615 -4.719 1 98.81 111 TYR B N 1
ATOM 1927 C CA . TYR B 1 111 ? -0.524 2.756 -5.785 1 98.81 111 TYR B CA 1
ATOM 1928 C C . TYR B 1 111 ? 0.561 2.48 -6.82 1 98.81 111 TYR B C 1
ATOM 1930 O O . TYR B 1 111 ? 0.715 1.346 -7.281 1 98.81 111 TYR B O 1
ATOM 1938 N N . MET B 1 112 ? 1.283 3.473 -7.176 1 98.81 112 MET B N 1
ATOM 1939 C CA . MET B 1 112 ? 2.346 3.314 -8.164 1 98.81 112 MET B CA 1
ATOM 1940 C C . MET B 1 112 ? 3.443 2.393 -7.637 1 98.81 112 MET B C 1
ATOM 1942 O O . MET B 1 112 ? 4.004 1.596 -8.391 1 98.81 112 MET B O 1
ATOM 1946 N N . HIS B 1 113 ? 3.76 2.486 -6.395 1 98.69 113 HIS B N 1
ATOM 1947 C CA . HIS B 1 113 ? 4.742 1.578 -5.82 1 98.69 113 HIS B CA 1
ATOM 1948 C C . HIS B 1 113 ? 4.238 0.14 -5.828 1 98.69 113 HIS B C 1
ATOM 1950 O O . HIS B 1 113 ? 4.996 -0.79 -6.105 1 98.69 113 HIS B O 1
ATOM 1956 N N . GLN B 1 114 ? 2.969 -0.031 -5.574 1 98.56 114 GLN B N 1
ATOM 1957 C CA . GLN B 1 114 ? 2.406 -1.375 -5.648 1 98.56 114 GLN B CA 1
ATOM 1958 C C . GLN B 1 114 ? 2.502 -1.934 -7.066 1 98.56 114 GLN B C 1
ATOM 1960 O O . GLN B 1 114 ? 2.789 -3.117 -7.254 1 98.56 114 GLN B O 1
ATOM 1965 N N . LEU B 1 115 ? 2.23 -1.076 -8.047 1 98.81 115 LEU B N 1
ATOM 1966 C CA . LEU B 1 115 ? 2.357 -1.518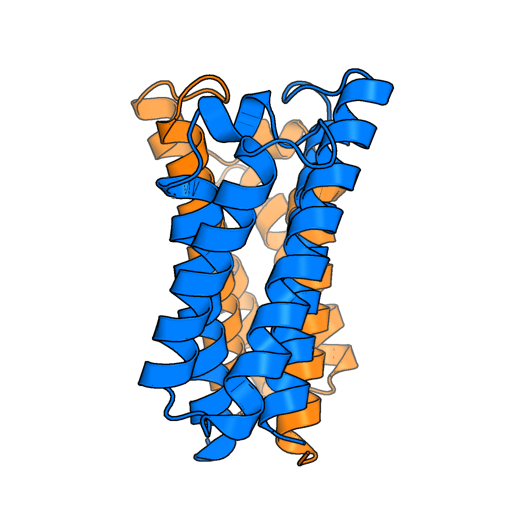 -9.43 1 98.81 115 LEU B CA 1
ATOM 1967 C C . LEU B 1 115 ? 3.797 -1.913 -9.75 1 98.81 115 LEU B C 1
ATOM 1969 O O . LEU B 1 115 ? 4.035 -2.842 -10.523 1 98.81 115 LEU B O 1
ATOM 1973 N N . THR B 1 116 ? 4.746 -1.19 -9.172 1 98.81 116 THR B N 1
ATOM 1974 C CA . THR B 1 116 ? 6.152 -1.543 -9.328 1 98.81 116 THR B CA 1
ATOM 1975 C C . THR B 1 116 ? 6.414 -2.955 -8.812 1 98.81 116 THR B C 1
ATOM 1977 O O . THR B 1 116 ? 7.086 -3.748 -9.477 1 98.81 116 THR B O 1
ATOM 1980 N N . TYR B 1 117 ? 5.848 -3.33 -7.656 1 98.81 117 TYR B N 1
ATOM 1981 C CA . TYR B 1 117 ? 6.047 -4.656 -7.082 1 98.81 117 TYR B CA 1
ATOM 1982 C C . TYR B 1 117 ? 5.371 -5.727 -7.93 1 98.81 117 TYR B C 1
ATOM 1984 O O . TYR B 1 117 ? 5.902 -6.828 -8.094 1 98.81 117 TYR B O 1
ATOM 1992 N N . VAL B 1 118 ? 4.191 -5.391 -8.469 1 98.75 118 VAL B N 1
ATOM 1993 C CA . VAL B 1 118 ? 3.504 -6.324 -9.352 1 98.75 118 VAL B CA 1
ATOM 1994 C C . VAL B 1 118 ? 4.359 -6.586 -10.594 1 98.75 118 VAL B C 1
ATOM 1996 O O . VAL B 1 118 ? 4.496 -7.73 -11.023 1 98.75 118 VAL B O 1
ATOM 1999 N N . ALA B 1 119 ? 4.973 -5.562 -11.18 1 98.75 119 ALA B N 1
ATOM 2000 C CA . ALA B 1 119 ? 5.852 -5.719 -12.336 1 98.75 119 ALA B CA 1
ATOM 2001 C C . ALA B 1 119 ? 7.047 -6.605 -12 1 98.75 119 ALA B C 1
ATOM 2003 O O . ALA B 1 119 ? 7.449 -7.445 -12.805 1 98.75 119 ALA B O 1
ATOM 2004 N N . MET B 1 120 ? 7.598 -6.402 -10.836 1 98.75 120 MET B N 1
ATOM 2005 C CA . MET B 1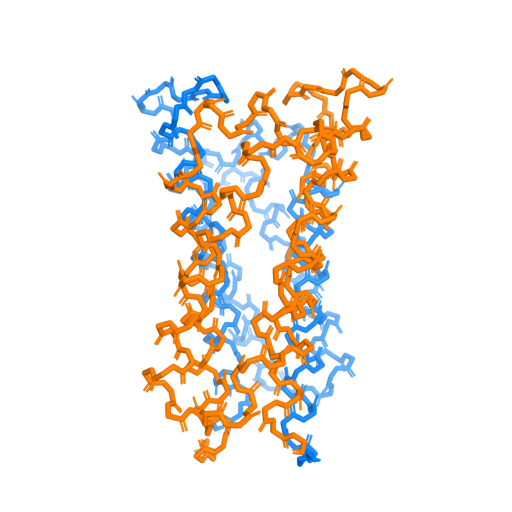 120 ? 8.719 -7.227 -10.406 1 98.75 120 MET B CA 1
ATOM 2006 C C . MET B 1 120 ? 8.312 -8.695 -10.305 1 98.75 120 MET B C 1
ATOM 2008 O O . MET B 1 120 ? 9.062 -9.578 -10.727 1 98.75 120 MET B O 1
ATOM 2012 N N . ILE B 1 121 ? 7.137 -8.914 -9.742 1 98.56 121 ILE B N 1
ATOM 2013 C CA . ILE B 1 121 ? 6.641 -10.281 -9.562 1 98.56 121 ILE B CA 1
ATOM 2014 C C . ILE B 1 121 ? 6.398 -10.922 -10.922 1 98.56 121 ILE B C 1
ATOM 2016 O O . ILE B 1 121 ? 6.766 -12.078 -11.148 1 98.56 121 ILE B O 1
ATOM 2020 N N . ILE B 1 122 ? 5.844 -10.172 -11.859 1 98.31 122 ILE B N 1
ATOM 2021 C CA . ILE B 1 122 ? 5.613 -10.664 -13.219 1 98.31 122 ILE B CA 1
ATOM 2022 C C . ILE B 1 122 ? 6.938 -11.102 -13.844 1 98.31 122 ILE B C 1
ATOM 2024 O O . ILE B 1 122 ? 7.023 -12.164 -14.461 1 98.31 122 ILE B O 1
ATOM 2028 N N . TYR B 1 123 ? 7.973 -10.328 -13.648 1 98.06 123 TYR B N 1
ATOM 2029 C CA . TYR B 1 123 ? 9.297 -10.656 -14.18 1 98.06 123 TYR B CA 1
ATOM 2030 C C . TYR B 1 123 ? 9.82 -11.953 -13.57 1 98.06 123 TYR B C 1
ATOM 2032 O O . TYR B 1 123 ? 10.414 -12.773 -14.266 1 98.06 123 TYR B O 1
ATOM 2040 N N . CYS B 1 124 ? 9.578 -12.195 -12.297 1 96.81 124 CYS B N 1
ATOM 2041 C CA . CYS B 1 124 ? 10.086 -13.367 -11.594 1 96.81 124 CYS B CA 1
ATOM 2042 C C . CYS B 1 124 ? 9.391 -14.641 -12.07 1 96.81 124 CYS B C 1
ATOM 2044 O O . CYS B 1 124 ? 9.992 -15.711 -12.094 1 96.81 124 CYS B O 1
ATOM 2046 N N . VAL B 1 125 ? 8.125 -14.477 -12.469 1 95.19 125 VAL B N 1
ATOM 2047 C CA . VAL B 1 125 ? 7.367 -15.695 -12.742 1 95.19 125 VAL B CA 1
ATOM 2048 C C . VAL B 1 125 ? 7.207 -15.875 -14.25 1 95.19 125 VAL B C 1
ATOM 2050 O O . VAL B 1 125 ? 6.551 -16.812 -14.703 1 95.19 125 VAL B O 1
ATOM 2053 N N . SER B 1 126 ? 7.676 -14.93 -15.125 1 89.62 126 SER B N 1
ATOM 2054 C CA . SER B 1 126 ? 7.668 -15.039 -16.578 1 89.62 126 SER B CA 1
ATOM 2055 C C . SER B 1 126 ? 8.828 -15.898 -17.078 1 89.62 126 SER B C 1
ATOM 2057 O O . SER B 1 126 ? 9.867 -15.977 -16.422 1 89.62 126 SER B O 1
#

Foldseek 3Di:
DDPLVVLLVLLLVQLVVLCCCLVPPVLDPQLLVDLLPPPDVSLLVSLVSSLVSQLVSCVVSVQDPVLSVVLSVLSSVQLSVLSNVLSVVCVVVVDDPVDPVNVVSVVVSVVSNSVSSVVSSVSRVD/DDPLVVLLVLLLVQLVVLCCCLVPPVLDPQLLVDLLPPPDVSLLVSLVSSLVSQLVSCVVSVQDPVLSVVLSVLSSVQLSVLSNVLSVVCVVVVDDPVDPVNVVSVVVSVVSNSVSSVVSSVSRVD